Protein AF-U4UIZ6-F1 (afdb_monomer_lite)

Structure (mmCIF, N/CA/C/O backbone):
data_AF-U4UIZ6-F1
#
_entry.id   AF-U4UIZ6-F1
#
loop_
_atom_site.group_PDB
_atom_site.id
_atom_site.type_symbol
_atom_site.label_atom_id
_atom_site.label_alt_id
_atom_site.label_comp_id
_atom_site.label_asym_id
_atom_site.label_entity_id
_atom_site.label_seq_id
_atom_site.pdbx_PDB_ins_code
_atom_site.Cartn_x
_atom_site.Cartn_y
_atom_site.Cartn_z
_atom_site.occupancy
_atom_site.B_iso_or_equiv
_atom_site.auth_seq_id
_atom_site.auth_comp_id
_atom_site.auth_asym_id
_atom_site.auth_atom_id
_atom_site.pdbx_PDB_model_num
ATOM 1 N N . MET A 1 1 ? -45.908 -67.915 4.219 1.00 35.31 1 MET A N 1
ATOM 2 C CA . MET A 1 1 ? -44.769 -68.846 4.058 1.00 35.31 1 MET A CA 1
ATOM 3 C C . MET A 1 1 ? -43.646 -68.284 4.928 1.00 35.31 1 MET A C 1
ATOM 5 O O . MET A 1 1 ? -43.213 -67.184 4.627 1.00 35.31 1 MET A O 1
ATOM 9 N N . MET A 1 2 ? -43.501 -68.736 6.187 1.00 34.19 2 MET A N 1
ATOM 10 C CA . MET A 1 2 ? -42.650 -69.875 6.639 1.00 34.19 2 MET A CA 1
ATOM 11 C C . MET A 1 2 ? -41.162 -69.611 6.338 1.00 34.19 2 MET A C 1
ATOM 13 O O . MET A 1 2 ? -40.879 -69.314 5.187 1.00 34.19 2 MET A O 1
ATOM 17 N N . LEU A 1 3 ? -40.148 -69.696 7.212 1.00 30.84 3 LEU A N 1
ATOM 18 C CA . LEU A 1 3 ? -39.836 -70.179 8.586 1.00 30.84 3 LEU A CA 1
ATOM 19 C C . LEU A 1 3 ? -38.509 -69.438 8.964 1.00 30.84 3 LEU A C 1
ATOM 21 O O . LEU A 1 3 ? -37.755 -69.129 8.048 1.00 30.84 3 LEU A O 1
ATOM 25 N N . GLN A 1 4 ? -38.178 -68.922 10.158 1.00 34.03 4 GLN A N 1
ATOM 26 C CA . GLN A 1 4 ? -37.930 -69.474 11.509 1.00 34.03 4 GLN A CA 1
ATOM 27 C C . GLN A 1 4 ? -36.820 -70.548 11.632 1.00 34.03 4 GLN A C 1
ATOM 29 O O . GLN A 1 4 ? -36.750 -71.421 10.774 1.00 34.03 4 GLN A O 1
ATOM 34 N N . VAL A 1 5 ? -36.044 -70.452 12.740 1.00 34.06 5 VAL A N 1
ATOM 35 C CA . VAL A 1 5 ? -35.084 -71.380 13.430 1.00 34.06 5 VAL A CA 1
ATOM 36 C C . VAL A 1 5 ? -33.721 -70.666 13.663 1.00 34.06 5 VAL A C 1
ATOM 38 O O . VAL A 1 5 ? -33.073 -70.306 12.685 1.00 34.06 5 VAL A O 1
ATOM 41 N N . LEU A 1 6 ? -33.380 -70.152 14.870 1.00 34.66 6 LEU A N 1
ATOM 42 C CA . LEU A 1 6 ? -32.912 -70.805 16.138 1.00 34.66 6 LEU A CA 1
ATOM 43 C C . LEU A 1 6 ? -31.501 -71.431 15.971 1.00 34.66 6 LEU A C 1
ATOM 45 O O . LEU A 1 6 ? -31.236 -71.970 14.907 1.00 34.66 6 LEU A O 1
ATOM 49 N N . GLU A 1 7 ? -30.495 -71.347 16.857 1.00 34.81 7 GLU A N 1
ATOM 50 C CA . GLU A 1 7 ? -30.361 -71.434 18.336 1.00 34.81 7 GLU A CA 1
ATOM 51 C C . GLU A 1 7 ? -28.887 -71.034 18.702 1.00 34.81 7 GLU A C 1
ATOM 53 O O . GLU A 1 7 ? -28.019 -71.148 17.838 1.00 34.81 7 GLU A O 1
ATOM 58 N N . GLU A 1 8 ? -28.589 -70.315 19.805 1.00 32.56 8 GLU A N 1
ATOM 59 C CA . GLU A 1 8 ? -28.058 -70.794 21.126 1.00 32.56 8 GLU A CA 1
ATOM 60 C C . GLU A 1 8 ? -26.623 -71.408 21.082 1.00 32.56 8 GLU A C 1
ATOM 62 O O . GLU A 1 8 ? -26.252 -72.025 20.097 1.00 32.56 8 GLU A O 1
ATOM 67 N N . SER A 1 9 ? -25.681 -71.296 22.037 1.00 33.72 9 SER A N 1
ATOM 68 C CA . SER A 1 9 ? -25.648 -70.940 23.471 1.00 33.72 9 SER A CA 1
ATOM 69 C C . SER A 1 9 ? -24.190 -70.783 23.980 1.00 33.72 9 SER A C 1
ATOM 71 O O . SER A 1 9 ? -23.251 -71.323 23.394 1.00 33.72 9 SER A O 1
ATOM 73 N N . ASP A 1 10 ? -24.056 -70.102 25.125 1.00 33.72 10 ASP A N 1
ATOM 74 C CA . ASP A 1 10 ? -22.913 -69.942 26.049 1.00 33.72 10 ASP A CA 1
ATOM 75 C C . ASP A 1 10 ? -22.112 -71.205 26.439 1.00 33.72 10 ASP A C 1
ATOM 77 O O . ASP A 1 10 ? -22.679 -72.289 26.551 1.00 33.72 10 ASP A O 1
ATOM 81 N N . SER A 1 11 ? -20.841 -71.028 26.860 1.00 27.97 11 SER A N 1
ATOM 82 C CA . SER A 1 11 ? -20.284 -71.783 28.007 1.00 27.97 11 SER A CA 1
ATOM 83 C C . SER A 1 11 ? -18.990 -71.199 28.623 1.00 27.97 11 SER A C 1
ATOM 85 O O . SER A 1 11 ? -17.890 -71.349 28.105 1.00 27.97 11 SER A O 1
ATOM 87 N N . THR A 1 12 ? -19.179 -70.552 29.777 1.00 33.53 12 THR A N 1
ATOM 88 C CA . THR A 1 12 ? -18.513 -70.711 31.092 1.00 33.53 12 THR A CA 1
ATOM 89 C C . THR A 1 12 ? -16.976 -70.714 31.325 1.00 33.53 12 THR A C 1
ATOM 91 O O . THR A 1 12 ? -16.231 -71.575 30.881 1.00 33.53 12 THR A O 1
ATOM 94 N N . ARG A 1 13 ? -16.617 -69.849 32.303 1.00 30.75 13 ARG A N 1
ATOM 95 C CA . ARG A 1 13 ? -15.796 -70.062 33.531 1.00 30.75 13 ARG A CA 1
ATOM 96 C C . ARG A 1 13 ? -14.259 -70.134 33.475 1.00 30.75 13 ARG A C 1
ATOM 98 O O . ARG A 1 13 ? -13.672 -71.013 32.865 1.00 30.75 13 ARG A O 1
ATOM 105 N N . GLY A 1 14 ? -13.636 -69.334 34.358 1.00 29.00 14 GLY A N 1
ATOM 106 C CA . GLY A 1 14 ? -12.335 -69.657 34.960 1.00 29.00 14 GLY A CA 1
ATOM 107 C C . GLY A 1 14 ? -11.572 -68.477 35.572 1.00 29.00 14 GLY A C 1
ATOM 108 O O . GLY A 1 14 ? -10.579 -68.043 35.008 1.00 29.00 14 GLY A O 1
ATOM 109 N N . SER A 1 15 ? -12.018 -67.971 36.727 1.00 33.16 15 SER A N 1
ATOM 110 C CA . SER A 1 15 ? -11.250 -67.062 37.598 1.00 33.16 15 SER A CA 1
ATOM 111 C C . SER A 1 15 ? -10.405 -67.882 38.577 1.00 33.16 15 SER A C 1
ATOM 113 O O . SER A 1 15 ? -10.958 -68.775 39.217 1.00 33.16 15 SER A O 1
ATOM 115 N N . LEU A 1 16 ? -9.111 -67.569 38.736 1.00 30.59 16 LEU A N 1
ATOM 116 C CA . LEU A 1 16 ? -8.339 -67.944 39.927 1.00 30.59 16 LEU A CA 1
ATOM 117 C C . LEU A 1 16 ? -7.233 -66.910 40.218 1.00 30.59 16 LEU A C 1
ATOM 119 O O . LEU A 1 16 ? -6.307 -66.721 39.433 1.00 30.59 16 LEU A O 1
ATOM 123 N N . HIS A 1 17 ? -7.354 -66.255 41.373 1.00 32.62 17 HIS A N 1
ATOM 124 C CA . HIS A 1 17 ? -6.328 -65.454 42.045 1.00 32.62 17 HIS A CA 1
ATOM 125 C C . HIS A 1 17 ? -5.417 -66.364 42.884 1.00 32.62 17 HIS A C 1
ATOM 127 O O . HIS A 1 17 ? -5.944 -67.169 43.648 1.00 32.62 17 HIS A O 1
ATOM 133 N N . ILE A 1 18 ? -4.090 -66.168 42.836 1.00 34.75 18 ILE A N 1
ATOM 134 C CA . ILE A 1 18 ? -3.122 -66.555 43.888 1.00 34.75 18 ILE A CA 1
ATOM 135 C C . ILE A 1 18 ? -2.059 -65.437 44.021 1.00 34.75 18 ILE A C 1
ATOM 137 O O . ILE A 1 18 ? -1.859 -64.640 43.108 1.00 34.75 18 ILE A O 1
ATOM 141 N N . LEU A 1 19 ? -1.484 -65.347 45.219 1.00 30.70 19 LEU A N 1
ATOM 142 C CA . LEU A 1 19 ? -1.022 -64.189 45.985 1.00 30.70 19 LEU A CA 1
ATOM 143 C C . LEU A 1 19 ? 0.488 -63.850 45.888 1.00 30.70 19 LEU A C 1
ATOM 145 O O . LEU A 1 19 ? 1.310 -64.720 45.633 1.00 30.70 19 LEU A O 1
ATOM 149 N N . ASN A 1 20 ? 0.778 -62.602 46.294 1.00 31.78 20 ASN A N 1
ATOM 150 C CA . ASN A 1 20 ? 1.917 -62.074 47.079 1.00 31.78 20 ASN A CA 1
ATOM 151 C C . ASN A 1 20 ? 3.326 -61.828 46.481 1.00 31.78 20 ASN A C 1
ATOM 153 O O . ASN A 1 20 ? 4.077 -62.734 46.149 1.00 31.78 20 ASN A O 1
ATOM 157 N N . SER A 1 21 ? 3.648 -60.521 46.467 1.00 34.88 21 SER A N 1
ATOM 158 C CA . SER A 1 21 ? 4.846 -59.794 46.946 1.00 34.88 21 SER A CA 1
ATOM 159 C C . SER A 1 21 ? 6.085 -60.578 47.401 1.00 34.88 21 SER A C 1
ATOM 161 O O . SER A 1 21 ? 5.984 -61.342 48.348 1.00 34.88 21 SER A O 1
ATOM 163 N N . ASP A 1 22 ? 7.250 -60.217 46.839 1.00 34.44 22 ASP A N 1
ATOM 164 C CA . ASP A 1 22 ? 8.470 -59.805 47.565 1.00 34.44 22 ASP A CA 1
ATOM 165 C C . ASP A 1 22 ? 9.447 -59.077 46.612 1.00 34.44 22 ASP A C 1
ATOM 167 O O . ASP A 1 22 ? 9.439 -59.305 45.401 1.00 34.44 22 ASP A O 1
ATOM 171 N N . GLY A 1 23 ? 10.199 -58.097 47.132 1.00 31.80 23 GLY A N 1
ATOM 172 C CA . GLY A 1 23 ? 10.765 -56.990 46.348 1.00 31.80 23 GLY A CA 1
ATOM 173 C C . GLY A 1 23 ? 12.267 -56.976 46.000 1.00 31.80 23 GLY A C 1
ATOM 174 O O . GLY A 1 23 ? 13.067 -57.752 46.503 1.00 31.80 23 GLY A O 1
ATOM 175 N N . CYS A 1 24 ? 12.595 -55.932 45.215 1.00 29.84 24 CYS A N 1
ATOM 176 C CA . CYS A 1 24 ? 13.871 -55.187 45.083 1.00 29.84 24 CYS A CA 1
ATOM 177 C C . CYS A 1 24 ? 15.094 -55.849 44.361 1.00 29.84 24 CYS A C 1
ATOM 179 O O . CYS A 1 24 ? 15.099 -57.053 44.155 1.00 29.84 24 CYS A O 1
ATOM 181 N N . PRO A 1 25 ? 16.095 -55.079 43.845 1.00 42.28 25 PRO A N 1
ATOM 182 C CA . PRO A 1 25 ? 16.124 -54.658 42.430 1.00 42.28 25 PRO A CA 1
ATOM 183 C C . PRO A 1 25 ? 17.470 -54.832 41.655 1.00 42.28 25 PRO A C 1
ATOM 185 O O . PRO A 1 25 ? 18.555 -54.794 42.227 1.00 42.28 25 PRO A O 1
ATOM 188 N N . SER A 1 26 ? 17.364 -54.783 40.310 1.00 32.00 26 SER A N 1
ATOM 189 C CA . SER A 1 26 ? 18.398 -54.427 39.291 1.00 32.00 26 SER A CA 1
ATOM 190 C C . SER A 1 26 ? 19.475 -55.496 38.950 1.00 32.00 26 SER A C 1
ATOM 192 O O . SER A 1 26 ? 19.732 -56.342 39.799 1.00 32.00 26 SER A O 1
ATOM 194 N N . PRO A 1 27 ? 20.114 -55.512 37.744 1.00 37.25 27 PRO A N 1
ATOM 195 C CA . PRO A 1 27 ? 20.383 -54.390 36.836 1.00 37.25 27 PRO A CA 1
ATOM 196 C C . PRO A 1 27 ? 19.851 -54.496 35.390 1.00 37.25 27 PRO A C 1
ATOM 198 O O . PRO A 1 27 ? 19.688 -55.546 34.778 1.00 37.25 27 PRO A O 1
ATOM 201 N N . GLN A 1 28 ? 19.631 -53.295 34.869 1.00 35.06 28 GLN A N 1
ATOM 202 C CA . GLN A 1 28 ? 19.180 -52.859 33.552 1.00 35.06 28 GLN A CA 1
ATOM 203 C C . GLN A 1 28 ? 19.856 -53.554 32.350 1.00 35.06 28 GLN A C 1
ATOM 205 O O . GLN A 1 28 ? 21.059 -53.426 32.142 1.00 35.06 28 GLN A O 1
ATOM 210 N N . GLN A 1 29 ? 19.048 -54.127 31.450 1.00 34.56 29 GLN A N 1
ATOM 211 C CA . GLN A 1 29 ? 19.367 -54.179 30.019 1.00 34.56 29 GLN A CA 1
ATOM 212 C C . GLN A 1 29 ? 18.445 -53.216 29.271 1.00 34.56 29 GLN A C 1
ATOM 214 O O . GLN A 1 29 ? 17.248 -53.449 29.095 1.00 34.56 29 GLN A O 1
ATOM 219 N N . VAL A 1 30 ? 19.020 -52.094 28.841 1.00 35.88 30 VAL A N 1
ATOM 220 C CA . VAL A 1 30 ? 18.360 -51.106 27.990 1.00 35.88 30 VAL A CA 1
ATOM 221 C C . VAL A 1 30 ? 18.187 -51.717 26.599 1.00 35.88 30 VAL A C 1
ATOM 223 O O . VAL A 1 30 ? 19.098 -51.699 25.775 1.00 35.88 30 VAL A O 1
ATOM 226 N N . VAL A 1 31 ? 17.002 -52.259 26.317 1.00 41.25 31 VAL A N 1
ATOM 227 C CA . VAL A 1 31 ? 16.606 -52.600 24.947 1.00 41.25 31 VAL A CA 1
ATOM 228 C C . VAL A 1 31 ? 16.348 -51.291 24.203 1.00 41.25 31 VAL A C 1
ATOM 230 O O . VAL A 1 31 ? 15.294 -50.666 24.340 1.00 41.25 31 VAL A O 1
ATOM 233 N N . ILE A 1 32 ? 17.330 -50.859 23.410 1.00 44.38 32 ILE A N 1
ATOM 234 C CA . ILE A 1 32 ? 17.189 -49.730 22.489 1.00 44.38 32 ILE A CA 1
ATOM 235 C C . ILE A 1 32 ? 16.151 -50.119 21.430 1.00 44.38 32 ILE A C 1
ATOM 237 O O . ILE A 1 32 ? 16.446 -50.806 20.450 1.00 44.38 32 ILE A O 1
ATOM 241 N N . LYS A 1 33 ? 14.908 -49.665 21.615 1.00 38.81 33 LYS A N 1
ATOM 242 C CA . LYS A 1 33 ? 13.880 -49.714 20.573 1.00 38.81 33 LYS A CA 1
ATOM 243 C C . LYS A 1 33 ? 14.341 -48.828 19.416 1.00 38.81 33 LYS A C 1
ATOM 245 O O . LYS A 1 33 ? 14.411 -47.606 19.551 1.00 38.81 33 LYS A O 1
ATOM 250 N N . LYS A 1 34 ? 14.647 -49.437 18.266 1.00 40.69 34 LYS A N 1
ATOM 251 C CA . LYS A 1 34 ? 14.856 -48.713 17.006 1.00 40.69 34 LYS A CA 1
ATOM 252 C C . LYS A 1 34 ? 13.598 -47.885 16.729 1.00 40.69 34 LYS A C 1
ATOM 254 O O . LYS A 1 34 ? 12.532 -48.445 16.481 1.00 40.69 34 LYS A O 1
ATOM 259 N N . LYS A 1 35 ? 13.713 -46.555 16.807 1.00 39.00 35 LYS A N 1
ATOM 260 C CA . LYS A 1 35 ? 12.649 -45.628 16.404 1.00 39.00 35 LYS A CA 1
ATOM 261 C C . LYS A 1 35 ? 12.305 -45.924 14.943 1.00 39.00 35 LYS A C 1
ATOM 263 O O . LYS A 1 35 ? 13.171 -45.830 14.074 1.00 39.00 35 LYS A O 1
ATOM 268 N N . GLY A 1 36 ? 11.062 -46.332 14.691 1.00 42.16 36 GLY A N 1
ATOM 269 C CA . GLY A 1 36 ? 10.546 -46.515 13.339 1.00 42.16 36 GLY A CA 1
ATOM 270 C C . GLY A 1 36 ? 10.748 -45.235 12.532 1.00 42.16 36 GLY A C 1
ATOM 271 O O . GLY A 1 36 ? 10.576 -44.134 13.058 1.00 42.16 36 GLY A O 1
ATOM 272 N N . ARG A 1 37 ? 11.152 -45.382 11.266 1.00 45.62 37 ARG A N 1
ATOM 273 C CA . ARG A 1 37 ? 11.246 -44.260 10.327 1.00 45.62 37 ARG A CA 1
ATOM 274 C C . ARG A 1 37 ? 9.887 -43.561 10.318 1.00 45.62 37 ARG A C 1
ATOM 276 O O . ARG A 1 37 ? 8.876 -44.207 10.052 1.00 45.62 37 ARG A O 1
ATOM 283 N N . GLY A 1 38 ? 9.874 -42.280 10.686 1.00 43.56 38 GLY A N 1
ATOM 284 C CA . GLY A 1 38 ? 8.660 -41.482 10.786 1.00 43.56 38 GLY A CA 1
ATOM 285 C C . GLY A 1 38 ? 7.852 -41.586 9.499 1.00 43.56 38 GLY A C 1
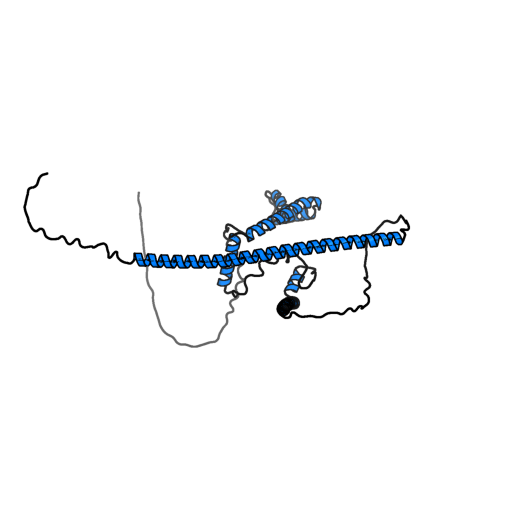ATOM 286 O O . GLY A 1 38 ? 8.328 -41.209 8.430 1.00 43.56 38 GLY A O 1
ATOM 287 N N . GLY A 1 39 ? 6.645 -42.139 9.606 1.00 45.25 39 GLY A N 1
ATOM 288 C CA . GLY A 1 39 ? 5.685 -42.117 8.518 1.00 45.25 39 GLY A CA 1
ATOM 289 C C . GLY A 1 39 ? 5.383 -40.669 8.151 1.00 45.25 39 GLY A C 1
ATOM 290 O O . GLY A 1 39 ? 5.123 -39.842 9.025 1.00 45.25 39 GLY A O 1
ATOM 291 N N . TRP A 1 40 ? 5.430 -40.366 6.856 1.00 47.59 40 TRP A N 1
ATOM 292 C CA . TRP A 1 40 ? 4.953 -39.100 6.312 1.00 47.59 40 TRP A CA 1
ATOM 293 C C . TRP A 1 40 ? 3.546 -38.813 6.865 1.00 47.59 40 TRP A C 1
ATOM 295 O O . TRP A 1 40 ? 2.685 -39.698 6.780 1.00 47.59 40 TRP A O 1
ATOM 305 N N . PRO A 1 41 ? 3.281 -37.634 7.457 1.00 54.59 41 PRO A N 1
ATOM 306 C CA . PRO A 1 41 ? 1.989 -37.353 8.060 1.00 54.59 41 PRO A CA 1
ATOM 307 C C . PRO A 1 41 ? 0.912 -37.436 6.977 1.00 54.59 41 PRO A C 1
ATOM 309 O O . PRO A 1 41 ? 0.884 -36.650 6.027 1.00 54.59 41 PRO A O 1
ATOM 312 N N . LYS A 1 42 ? 0.044 -38.445 7.105 1.00 52.12 42 LYS A N 1
ATOM 313 C CA . LYS A 1 42 ? -1.115 -38.668 6.240 1.00 52.12 42 LYS A CA 1
ATOM 314 C C . LYS A 1 42 ? -1.923 -37.377 6.154 1.00 52.12 42 LYS A C 1
ATOM 316 O O . LYS A 1 42 ? -2.458 -36.925 7.158 1.00 52.12 42 LYS A O 1
ATOM 321 N N . GLY A 1 43 ? -1.972 -36.827 4.941 1.00 52.31 43 GLY A N 1
ATOM 322 C CA . GLY A 1 43 ? -2.940 -35.850 4.449 1.00 52.31 43 GLY A CA 1
ATOM 323 C C . GLY A 1 43 ? -3.232 -34.681 5.382 1.00 52.31 43 GLY A C 1
ATOM 324 O O . GLY A 1 43 ? -4.061 -34.787 6.284 1.00 52.31 43 GLY A O 1
ATOM 325 N N . ARG A 1 44 ? -2.670 -33.502 5.082 1.00 60.28 44 ARG A N 1
ATOM 326 C CA . ARG A 1 44 ? -3.286 -32.248 5.538 1.00 60.28 44 ARG A CA 1
ATOM 327 C C . ARG A 1 44 ? -4.767 -32.301 5.152 1.00 60.28 44 ARG A C 1
ATOM 329 O O . ARG A 1 44 ? -5.082 -32.313 3.963 1.00 60.28 44 ARG A O 1
ATOM 336 N N . LYS A 1 45 ? -5.661 -32.371 6.146 1.00 59.28 45 LYS A N 1
ATOM 337 C CA . LYS A 1 45 ? -7.108 -32.249 5.930 1.00 59.28 45 LYS A CA 1
ATOM 338 C C . LYS A 1 45 ? -7.331 -31.006 5.068 1.00 59.28 45 LYS A C 1
ATOM 340 O O . LYS A 1 45 ? -6.768 -29.951 5.380 1.00 59.28 45 LYS A O 1
ATOM 345 N N . ARG A 1 46 ? -8.082 -31.146 3.967 1.00 57.88 46 ARG A N 1
ATOM 346 C CA . ARG A 1 46 ? -8.422 -30.015 3.095 1.00 57.88 46 ARG A CA 1
ATOM 347 C C . ARG A 1 46 ? -8.987 -28.917 3.985 1.00 57.88 46 ARG A C 1
ATOM 349 O O . ARG A 1 46 ? -9.896 -29.166 4.776 1.00 57.88 46 ARG A O 1
ATOM 356 N N . LYS A 1 47 ? -8.364 -27.740 3.931 1.00 56.59 47 LYS A N 1
ATOM 357 C CA . LYS A 1 47 ? -8.839 -26.579 4.679 1.00 56.59 47 LYS A CA 1
ATOM 358 C C . LYS A 1 47 ? -10.278 -26.346 4.199 1.00 56.59 47 LYS A C 1
ATOM 360 O O . LYS A 1 47 ? -10.454 -26.314 2.981 1.00 56.59 47 LYS A O 1
ATOM 365 N N . PRO A 1 48 ? -11.278 -26.269 5.098 1.00 51.31 48 PRO A N 1
ATOM 366 C CA . PRO A 1 48 ? -12.641 -25.948 4.700 1.00 51.31 48 PRO A CA 1
ATOM 367 C C . PRO A 1 48 ? -12.601 -24.710 3.814 1.00 51.31 48 PRO A C 1
ATOM 369 O O . PRO A 1 48 ? -11.823 -23.793 4.104 1.00 51.31 48 PRO A O 1
ATOM 372 N N . GLU A 1 49 ? -13.370 -24.723 2.733 1.00 52.84 49 GLU A N 1
ATOM 373 C CA . GLU A 1 49 ? -13.501 -23.589 1.827 1.00 52.84 49 GLU A CA 1
ATOM 374 C C . GLU A 1 49 ? -14.213 -22.485 2.608 1.00 52.84 49 GLU A C 1
ATOM 376 O O . GLU A 1 49 ? -15.434 -22.425 2.706 1.00 52.84 49 GLU A O 1
ATOM 381 N N . LEU A 1 50 ? -13.418 -21.703 3.336 1.00 54.12 50 LEU A N 1
ATOM 382 C CA . LEU A 1 50 ? -13.907 -20.543 4.048 1.00 54.12 50 LEU A CA 1
ATOM 383 C C . LEU A 1 50 ? -14.348 -19.565 2.967 1.00 54.12 50 LEU A C 1
ATOM 385 O O . LEU A 1 50 ? -13.520 -19.103 2.183 1.00 54.12 50 LEU A O 1
ATOM 389 N N . LEU A 1 51 ? -15.644 -19.261 2.933 1.00 52.41 51 LEU A N 1
ATOM 390 C CA . LEU A 1 51 ? -16.139 -18.049 2.294 1.00 52.41 51 LEU A CA 1
ATOM 391 C C . LEU A 1 51 ? -15.257 -16.899 2.808 1.00 52.41 51 LEU A C 1
ATOM 393 O O . LEU A 1 51 ? -15.093 -16.754 4.023 1.00 52.41 51 LEU A O 1
ATOM 397 N N . ASN A 1 52 ? -14.644 -16.155 1.883 1.00 62.97 52 ASN A N 1
ATOM 398 C CA . ASN A 1 52 ? -13.618 -15.126 2.113 1.00 62.97 52 ASN A CA 1
ATOM 399 C C . ASN A 1 52 ? -12.174 -15.635 2.316 1.00 62.97 52 ASN A C 1
ATOM 401 O O . ASN A 1 52 ? -11.480 -15.244 3.257 1.00 62.97 52 ASN A O 1
ATOM 405 N N . LEU A 1 53 ? -11.694 -16.508 1.426 1.00 69.81 53 LEU A N 1
ATOM 406 C CA . LEU A 1 53 ? -10.255 -16.751 1.298 1.00 69.81 53 LEU A CA 1
ATOM 407 C C . LEU A 1 53 ? -9.537 -15.486 0.795 1.00 69.81 53 LEU A C 1
ATOM 409 O O . LEU A 1 53 ? -10.116 -14.738 0.006 1.00 69.81 53 LEU A O 1
ATOM 413 N N . PRO A 1 54 ? -8.270 -15.274 1.197 1.00 77.56 54 PRO A N 1
ATOM 414 C CA . PRO A 1 54 ? -7.448 -14.244 0.582 1.00 77.56 54 PRO A CA 1
ATOM 415 C C . PRO A 1 54 ? -7.382 -14.469 -0.937 1.00 77.56 54 PRO A C 1
ATOM 417 O O . PRO A 1 54 ? -7.383 -15.633 -1.372 1.00 77.56 54 PRO A O 1
ATOM 420 N N . PRO A 1 55 ? -7.300 -13.389 -1.739 1.00 83.00 55 PRO A N 1
ATOM 421 C CA . PRO A 1 55 ? -7.072 -13.495 -3.173 1.00 83.00 55 PRO A CA 1
ATOM 422 C C . PRO A 1 55 ? -5.893 -14.434 -3.454 1.00 83.00 55 PRO A C 1
ATOM 424 O O . PRO A 1 55 ? -4.910 -14.463 -2.710 1.00 83.00 55 PRO A O 1
ATOM 427 N N . LYS A 1 56 ? -5.996 -15.252 -4.504 1.00 85.50 56 LYS A N 1
ATOM 428 C CA . LYS A 1 56 ? -4.905 -16.151 -4.906 1.00 85.50 56 LYS A CA 1
ATOM 429 C C . LYS A 1 56 ? -3.889 -15.376 -5.731 1.00 85.50 56 LYS A C 1
ATOM 431 O O . LYS A 1 56 ? -4.289 -14.573 -6.566 1.00 85.50 56 LYS A O 1
ATOM 436 N N . ALA A 1 57 ? -2.606 -15.661 -5.516 1.00 86.06 57 ALA A N 1
ATOM 437 C CA . ALA A 1 57 ? -1.534 -15.050 -6.291 1.00 86.06 57 ALA A CA 1
ATOM 438 C C . ALA A 1 57 ? -1.746 -15.270 -7.806 1.00 86.06 57 ALA A C 1
ATOM 440 O O . ALA A 1 57 ? -2.149 -16.374 -8.200 1.00 86.06 57 ALA A O 1
ATOM 441 N N . PRO A 1 58 ? -1.474 -14.245 -8.633 1.00 90.88 58 PRO A N 1
ATOM 442 C CA . PRO A 1 58 ? -1.645 -14.294 -10.079 1.00 90.88 58 PRO A CA 1
ATOM 443 C C . PRO A 1 58 ? -0.627 -15.254 -10.696 1.00 90.88 58 PRO A C 1
ATOM 445 O O . PRO A 1 58 ? 0.405 -15.582 -10.094 1.00 90.88 58 PRO A O 1
ATOM 448 N N . LEU A 1 59 ? -0.902 -15.715 -11.912 1.00 91.75 59 LEU A N 1
ATOM 449 C CA . LEU A 1 59 ? 0.022 -16.590 -12.617 1.00 91.75 59 LEU A CA 1
ATOM 450 C C . LEU A 1 59 ? 1.104 -15.759 -13.311 1.00 91.75 59 LEU A C 1
ATOM 452 O O . LEU A 1 59 ? 0.866 -14.667 -13.812 1.00 91.75 59 LEU A O 1
ATOM 456 N N . THR A 1 60 ? 2.321 -16.298 -13.369 1.00 94.00 60 THR A N 1
ATOM 457 C CA . THR A 1 60 ? 3.387 -15.712 -14.188 1.00 94.00 60 THR A CA 1
ATOM 458 C C . THR A 1 60 ? 3.113 -15.960 -15.673 1.00 94.00 60 THR A C 1
ATOM 460 O O . THR A 1 60 ? 2.432 -16.926 -16.023 1.00 94.00 60 THR A O 1
ATOM 463 N N . GLY A 1 61 ? 3.708 -15.159 -16.564 1.00 93.31 61 GLY A N 1
ATOM 464 C CA . GLY A 1 61 ? 3.520 -15.325 -18.013 1.00 93.31 61 GLY A CA 1
ATOM 465 C C . GLY A 1 61 ? 3.891 -16.726 -18.517 1.00 93.31 61 GLY A C 1
ATOM 466 O O . GLY A 1 61 ? 3.161 -17.318 -19.308 1.00 93.31 61 GLY A O 1
ATOM 467 N N . TYR A 1 62 ? 4.955 -17.323 -17.968 1.00 94.00 62 TYR A N 1
ATOM 468 C CA . TYR A 1 62 ? 5.298 -18.721 -18.245 1.00 94.00 62 TYR A CA 1
ATOM 469 C C . TYR A 1 62 ? 4.193 -19.692 -17.807 1.00 94.00 62 TYR A C 1
ATOM 471 O O . TYR A 1 62 ? 3.841 -20.604 -18.550 1.00 94.00 62 TYR A O 1
ATOM 479 N N . ASN A 1 63 ? 3.611 -19.501 -16.620 1.00 94.56 63 ASN A N 1
ATOM 480 C CA . ASN A 1 63 ? 2.544 -20.371 -16.130 1.00 94.56 63 ASN A CA 1
ATOM 481 C C . ASN A 1 63 ? 1.269 -20.232 -16.973 1.00 94.56 63 ASN A C 1
ATOM 483 O O . ASN A 1 63 ? 0.659 -21.252 -17.292 1.00 94.56 63 ASN A O 1
ATOM 487 N N . LEU A 1 64 ? 0.911 -19.012 -17.391 1.00 94.50 64 LEU A N 1
ATOM 488 C CA . LEU A 1 64 ? -0.187 -18.769 -18.333 1.00 94.50 64 LEU A CA 1
ATOM 489 C C . LEU A 1 64 ? 0.039 -19.533 -19.642 1.00 94.50 64 LEU A C 1
ATOM 491 O O . LEU A 1 64 ? -0.820 -20.312 -20.057 1.00 94.50 64 LEU A O 1
ATOM 495 N N . TYR A 1 65 ? 1.234 -19.400 -20.223 1.00 95.19 65 TYR A N 1
ATOM 496 C CA . TYR A 1 65 ? 1.627 -20.142 -21.416 1.00 95.19 65 TYR A CA 1
ATOM 497 C C . TYR A 1 65 ? 1.549 -21.654 -21.203 1.00 95.19 65 TYR A C 1
ATOM 499 O O . TYR A 1 65 ? 0.941 -22.366 -21.998 1.00 95.19 65 TYR A O 1
ATOM 507 N N . THR A 1 66 ? 2.122 -22.175 -20.117 1.00 93.88 66 THR A N 1
ATOM 508 C CA . THR A 1 66 ? 2.133 -23.623 -19.886 1.00 93.88 66 THR A CA 1
ATOM 509 C C . THR A 1 66 ? 0.743 -24.199 -19.663 1.00 93.88 66 THR A C 1
ATOM 511 O O . THR A 1 66 ? 0.492 -25.324 -20.086 1.00 93.88 66 THR A O 1
ATOM 514 N N . ASN A 1 67 ? -0.168 -23.448 -19.042 1.00 92.88 67 ASN A N 1
ATOM 515 C CA . ASN A 1 67 ? -1.556 -23.859 -18.863 1.00 92.88 67 ASN A CA 1
ATOM 516 C C . ASN A 1 67 ? -2.295 -23.919 -20.198 1.00 92.88 67 ASN A C 1
ATOM 518 O O . ASN A 1 67 ? -2.993 -24.900 -20.465 1.00 92.88 67 ASN A O 1
ATOM 522 N N . GLU A 1 68 ? -2.095 -22.910 -21.046 1.00 93.62 68 GLU A N 1
ATOM 523 C CA . GLU A 1 68 ? -2.641 -22.878 -22.399 1.00 93.62 68 GLU A CA 1
ATOM 524 C C . GLU A 1 68 ? -2.093 -24.048 -23.224 1.00 93.62 68 GLU A C 1
ATOM 526 O O . GLU A 1 68 ? -2.859 -24.847 -23.757 1.00 93.62 68 GLU A O 1
ATOM 531 N N . GLN A 1 69 ? -0.775 -24.255 -23.224 1.00 93.06 69 GLN A N 1
ATOM 532 C CA . GLN A 1 69 ? -0.147 -25.347 -23.964 1.00 93.06 69 GLN A CA 1
ATOM 533 C C . GLN A 1 69 ? -0.560 -26.731 -23.454 1.00 93.06 69 GLN A C 1
ATOM 535 O O . GLN A 1 69 ? -0.843 -27.620 -24.250 1.00 93.06 69 GLN A O 1
ATOM 540 N N . ARG A 1 70 ? -0.654 -26.928 -22.133 1.00 88.31 70 ARG A N 1
ATOM 541 C CA . ARG A 1 70 ? -1.113 -28.198 -21.546 1.00 88.31 70 ARG A CA 1
ATOM 542 C C . ARG A 1 70 ? -2.534 -28.554 -21.960 1.00 88.31 70 ARG A C 1
ATOM 544 O O . ARG A 1 70 ? -2.849 -29.739 -21.996 1.00 88.31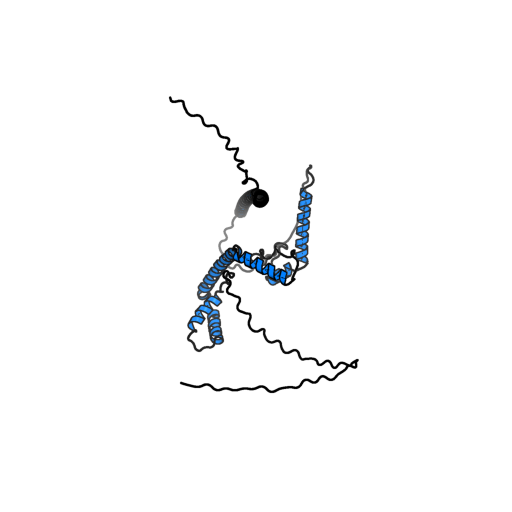 70 ARG A O 1
ATOM 551 N N . SER A 1 71 ? -3.375 -27.568 -22.278 1.00 89.56 71 SER A N 1
ATOM 552 C CA . SER A 1 71 ? -4.737 -27.829 -22.743 1.00 89.56 71 SER A CA 1
ATOM 553 C C . SER A 1 71 ? -4.768 -28.596 -24.070 1.00 89.56 71 SER A C 1
ATOM 555 O O . SER A 1 71 ? -5.599 -29.488 -24.213 1.00 89.56 71 SER A O 1
ATOM 557 N N . PHE A 1 72 ? -3.798 -28.363 -24.962 1.00 88.44 72 PHE A N 1
ATOM 558 C CA . PHE A 1 72 ? -3.666 -29.077 -26.239 1.00 88.44 72 PHE A CA 1
ATOM 559 C C . PHE A 1 72 ? -3.195 -30.530 -26.089 1.00 88.44 72 PHE A C 1
ATOM 561 O O . PHE A 1 72 ? -3.385 -31.333 -26.995 1.00 88.44 72 PHE A O 1
ATOM 568 N N . PHE A 1 73 ? -2.597 -30.888 -24.949 1.00 87.31 73 PHE A N 1
ATOM 569 C CA . PHE A 1 73 ? -2.133 -32.250 -24.669 1.00 87.31 73 PHE A CA 1
ATOM 570 C C . PHE A 1 73 ? -3.090 -33.038 -23.767 1.00 87.31 73 PHE A C 1
ATOM 572 O O . PHE A 1 73 ? -2.737 -34.134 -23.337 1.00 87.31 73 PHE A O 1
ATOM 579 N N . LYS A 1 74 ? -4.288 -32.509 -23.468 1.00 82.94 74 LYS A N 1
ATOM 580 C CA . LYS A 1 74 ? -5.264 -33.179 -22.589 1.00 82.94 74 LYS A CA 1
ATOM 581 C C . LYS A 1 74 ? -5.698 -34.551 -23.108 1.00 82.94 74 LYS A C 1
ATOM 583 O O . LYS A 1 74 ? -5.853 -35.458 -22.299 1.00 82.94 74 LYS A O 1
ATOM 588 N N . ASP A 1 75 ? -5.812 -34.700 -24.426 1.00 83.56 75 ASP A N 1
ATOM 589 C CA . ASP A 1 75 ? -6.251 -35.944 -25.076 1.00 83.56 75 ASP A CA 1
ATOM 590 C C . ASP A 1 75 ? -5.075 -36.829 -25.526 1.00 83.56 75 ASP A C 1
ATOM 592 O O . ASP A 1 75 ? -5.251 -37.860 -26.173 1.00 83.56 75 ASP A O 1
ATOM 596 N N . SER A 1 76 ? -3.845 -36.431 -25.193 1.00 85.69 76 SER A N 1
ATOM 597 C CA . SER A 1 76 ? -2.644 -37.189 -25.522 1.00 85.69 76 SER A CA 1
ATOM 598 C C . SER A 1 76 ? -2.393 -38.293 -24.492 1.00 85.69 76 SER A C 1
ATOM 600 O O . SER A 1 76 ? -2.562 -38.092 -23.293 1.00 85.69 76 SER A O 1
ATOM 602 N N . SER A 1 77 ? -1.895 -39.449 -24.934 1.00 89.00 77 SER A N 1
ATOM 603 C CA . SER A 1 77 ? -1.469 -40.545 -24.048 1.00 89.00 77 SER A CA 1
ATOM 604 C C . SER A 1 77 ? -0.115 -40.296 -23.361 1.00 89.00 77 SER A C 1
ATOM 606 O O . SER A 1 77 ? 0.407 -41.182 -22.680 1.00 89.00 77 SER A O 1
ATOM 608 N N . LEU A 1 78 ? 0.494 -39.127 -23.584 1.00 88.25 78 LEU A N 1
ATOM 609 C CA . LEU A 1 78 ? 1.795 -38.757 -23.032 1.00 88.25 78 LEU A CA 1
ATOM 610 C C . LEU A 1 78 ? 1.724 -38.529 -21.522 1.00 88.25 78 LEU A C 1
ATOM 612 O O . LEU A 1 78 ? 0.743 -38.018 -20.976 1.00 88.25 78 LEU A O 1
ATOM 616 N N . LYS A 1 79 ? 2.808 -38.867 -20.820 1.00 91.06 79 LYS A N 1
ATOM 617 C CA . LYS A 1 79 ? 2.872 -38.672 -19.368 1.00 91.06 79 LYS A CA 1
ATOM 618 C C . LYS A 1 79 ? 3.089 -37.193 -19.045 1.00 91.06 79 LYS A C 1
ATOM 620 O O . LYS A 1 79 ? 3.789 -36.471 -19.749 1.00 91.06 79 LYS A O 1
ATOM 625 N N . PHE A 1 80 ? 2.561 -36.744 -17.906 1.00 86.94 80 PHE A N 1
ATOM 626 C CA . PHE A 1 80 ? 2.630 -35.342 -17.465 1.00 86.94 80 PHE A CA 1
ATOM 627 C C . PHE A 1 80 ? 4.044 -34.724 -17.496 1.00 86.94 80 PHE A C 1
ATOM 629 O O . PHE A 1 80 ? 4.209 -33.555 -17.861 1.00 86.94 80 PHE A O 1
ATOM 636 N N . TYR A 1 81 ? 5.073 -35.492 -17.116 1.00 91.06 81 TYR A N 1
ATOM 637 C CA . TYR A 1 81 ? 6.455 -35.000 -17.128 1.00 91.06 81 TYR A CA 1
ATOM 638 C C . TYR A 1 81 ? 6.975 -34.762 -18.555 1.00 91.06 81 TYR A C 1
ATOM 640 O O . TYR A 1 81 ? 7.735 -33.822 -18.772 1.00 91.06 81 TYR A O 1
ATOM 648 N N . GLU A 1 82 ? 6.535 -35.563 -19.529 1.00 92.94 82 GLU A N 1
ATOM 649 C CA . GLU A 1 82 ? 6.915 -35.442 -20.942 1.00 92.94 82 GLU A CA 1
ATOM 650 C C . GLU A 1 82 ? 6.291 -34.185 -21.537 1.00 92.94 82 GLU A C 1
ATOM 652 O O . GLU A 1 82 ? 6.997 -33.362 -22.117 1.00 92.94 82 GLU A O 1
ATOM 657 N N . ILE A 1 83 ? 4.998 -33.972 -21.275 1.00 91.00 83 ILE A N 1
ATOM 658 C CA . ILE A 1 83 ? 4.269 -32.762 -21.679 1.00 91.00 83 ILE A CA 1
ATOM 659 C C . ILE A 1 83 ? 4.944 -31.517 -21.093 1.00 91.00 83 ILE A C 1
ATOM 661 O O . ILE A 1 83 ? 5.204 -30.549 -21.802 1.00 91.00 83 ILE A O 1
ATOM 665 N N . THR A 1 84 ? 5.291 -31.540 -19.804 1.00 92.56 84 THR A N 1
ATOM 666 C CA . THR A 1 84 ? 5.954 -30.400 -19.149 1.00 92.56 84 THR A CA 1
ATOM 667 C C . THR A 1 84 ? 7.320 -30.099 -19.764 1.00 92.56 84 THR A C 1
ATOM 669 O O . THR A 1 84 ? 7.652 -28.930 -19.950 1.00 92.56 84 THR A O 1
ATOM 672 N N . LYS A 1 85 ? 8.091 -31.131 -20.130 1.00 94.00 85 LYS A N 1
ATOM 673 C CA . LYS A 1 85 ? 9.391 -30.970 -20.794 1.00 94.00 85 LYS A CA 1
ATOM 674 C C . LYS A 1 85 ? 9.243 -30.355 -22.188 1.00 94.00 85 LYS A C 1
ATOM 676 O O . LYS A 1 85 ? 9.975 -29.427 -22.518 1.00 94.00 85 LYS A O 1
ATOM 681 N N . ILE A 1 86 ? 8.279 -30.827 -22.980 1.00 93.62 86 ILE A N 1
ATOM 682 C CA . ILE A 1 86 ? 7.994 -30.295 -24.323 1.00 93.62 86 ILE A CA 1
ATOM 683 C C . ILE A 1 86 ? 7.593 -28.817 -24.242 1.00 93.62 86 ILE A C 1
ATOM 685 O O . ILE A 1 86 ? 8.158 -27.983 -24.946 1.00 93.62 86 ILE A O 1
ATOM 689 N N . VAL A 1 87 ? 6.659 -28.480 -23.351 1.00 94.81 87 VAL A N 1
ATOM 690 C CA . VAL A 1 87 ? 6.157 -27.108 -23.181 1.00 94.81 87 VAL A CA 1
ATOM 691 C C . VAL A 1 87 ? 7.243 -26.163 -22.663 1.00 94.81 87 VAL A C 1
ATOM 693 O O . VAL A 1 87 ? 7.369 -25.049 -23.168 1.00 94.81 87 VAL A O 1
ATOM 696 N N . GLY A 1 88 ? 8.056 -26.605 -21.699 1.00 94.38 88 GLY A N 1
ATOM 697 C CA . GLY A 1 88 ? 9.180 -25.821 -21.185 1.00 94.38 88 GLY A CA 1
ATOM 698 C C . GLY A 1 88 ? 10.224 -25.524 -22.262 1.00 94.38 88 GLY A C 1
ATOM 699 O O . GLY A 1 88 ? 10.650 -24.380 -22.405 1.00 94.38 88 GLY A O 1
ATOM 700 N N . ASN A 1 89 ? 10.572 -26.522 -23.080 1.00 94.81 89 ASN A N 1
ATOM 701 C CA . ASN A 1 89 ? 11.471 -26.327 -24.219 1.00 94.81 89 ASN A CA 1
ATOM 702 C C . ASN A 1 89 ? 10.888 -25.331 -25.226 1.00 94.81 89 ASN A C 1
ATOM 704 O O . ASN A 1 89 ? 11.591 -24.423 -25.661 1.00 94.81 89 ASN A O 1
ATOM 708 N N . ARG A 1 90 ? 9.594 -25.459 -25.548 1.00 94.00 90 ARG A N 1
ATOM 709 C CA . ARG A 1 90 ? 8.913 -24.552 -26.476 1.00 94.00 90 ARG A CA 1
ATOM 710 C C . ARG A 1 90 ? 8.951 -23.110 -25.974 1.00 94.00 90 ARG A C 1
ATOM 712 O O . ARG A 1 90 ? 9.317 -22.234 -26.742 1.00 94.00 90 ARG A O 1
ATOM 719 N N . TRP A 1 91 ? 8.674 -22.873 -24.689 1.00 95.00 91 TRP A N 1
ATOM 720 C CA . TRP A 1 91 ? 8.783 -21.540 -24.086 1.00 95.00 91 TRP A CA 1
ATOM 721 C C . TRP A 1 91 ? 10.189 -20.947 -24.209 1.00 95.00 91 TRP A C 1
ATOM 723 O O . TRP A 1 91 ? 10.337 -19.777 -24.557 1.00 95.00 91 TRP A O 1
ATOM 733 N N . SER A 1 92 ? 11.231 -21.735 -23.941 1.00 94.38 92 SER A N 1
ATOM 734 C CA . SER A 1 92 ? 12.615 -21.267 -24.070 1.00 94.38 92 SER A CA 1
ATOM 735 C C . SER A 1 92 ? 12.955 -20.864 -25.506 1.00 94.38 92 SER A C 1
ATOM 737 O O . SER A 1 92 ? 13.670 -19.885 -25.693 1.00 94.38 92 SER A O 1
ATOM 739 N N . SER A 1 93 ? 12.392 -21.556 -26.500 1.00 94.75 93 SER A N 1
ATOM 740 C CA . SER A 1 93 ? 12.575 -21.254 -27.924 1.00 94.75 93 SER A CA 1
ATOM 741 C C . SER A 1 93 ? 11.725 -20.091 -28.456 1.00 94.75 93 SER A C 1
ATOM 743 O O . SER A 1 93 ? 12.037 -19.598 -29.535 1.00 94.75 93 SER A O 1
ATOM 745 N N . LEU A 1 94 ? 10.680 -19.647 -27.743 1.00 93.88 94 LEU A N 1
ATOM 746 C CA . LEU A 1 94 ? 9.856 -18.508 -28.176 1.00 93.88 94 LEU A CA 1
ATOM 747 C C . LEU A 1 94 ? 10.634 -17.189 -28.127 1.00 93.88 94 LEU A C 1
ATOM 749 O O . LEU A 1 94 ? 11.406 -16.934 -27.189 1.00 93.88 94 LEU A O 1
ATOM 753 N N . THR A 1 95 ? 10.353 -16.317 -29.092 1.00 95.88 95 THR A N 1
ATOM 754 C CA . THR A 1 95 ? 10.904 -14.959 -29.146 1.00 95.88 95 THR A CA 1
ATOM 755 C C . THR A 1 95 ? 10.262 -14.046 -28.095 1.00 95.88 95 THR A C 1
ATOM 757 O O . THR A 1 95 ? 9.244 -14.372 -27.481 1.00 95.88 95 THR A O 1
ATOM 760 N N . LEU A 1 96 ? 10.871 -12.880 -27.855 1.00 92.75 96 LEU A N 1
ATOM 761 C CA . LEU A 1 96 ? 10.322 -11.875 -26.937 1.00 92.75 96 LEU A CA 1
ATOM 762 C C . LEU A 1 96 ? 8.935 -11.390 -27.380 1.00 92.75 96 LEU A C 1
ATOM 764 O O . LEU A 1 96 ? 8.070 -11.203 -26.531 1.00 92.75 96 LEU A O 1
ATOM 768 N N . GLU A 1 97 ? 8.703 -11.255 -28.686 1.00 94.94 97 GLU A N 1
ATOM 769 C CA . GLU A 1 97 ? 7.417 -10.825 -29.247 1.00 94.94 97 GLU A CA 1
ATOM 770 C C . GLU A 1 97 ? 6.303 -11.839 -28.971 1.00 94.94 97 GLU A C 1
ATOM 772 O O . GLU A 1 97 ? 5.202 -11.464 -28.577 1.00 94.94 97 GLU A O 1
ATOM 777 N N . GLU A 1 98 ? 6.606 -13.133 -29.081 1.00 93.19 98 GLU A N 1
ATOM 778 C CA . GLU A 1 98 ? 5.656 -14.212 -28.787 1.00 93.19 98 GLU A CA 1
ATOM 779 C C . GLU A 1 98 ? 5.394 -14.367 -27.283 1.00 93.19 98 GLU A C 1
ATOM 781 O O . GLU A 1 98 ? 4.307 -14.774 -26.869 1.00 93.19 98 GLU A O 1
ATOM 786 N N . LYS A 1 99 ? 6.385 -14.036 -26.444 1.00 95.00 99 LYS A N 1
ATOM 787 C CA . LYS A 1 99 ? 6.256 -14.037 -24.978 1.00 95.00 99 LYS A CA 1
ATOM 788 C C . LYS A 1 99 ? 5.480 -12.829 -24.465 1.00 95.00 99 LYS A C 1
ATOM 790 O O . LYS A 1 99 ? 4.753 -12.965 -23.481 1.00 95.00 99 LYS A O 1
ATOM 795 N N . LYS A 1 100 ? 5.607 -11.679 -25.130 1.00 95.56 100 LYS A N 1
ATOM 796 C CA . LYS A 1 100 ? 4.995 -10.399 -24.755 1.00 95.56 100 LYS A CA 1
ATOM 797 C C . LYS A 1 100 ? 3.513 -10.500 -24.359 1.00 95.56 100 LYS A C 1
ATOM 799 O O . LYS A 1 100 ? 3.211 -10.131 -23.230 1.00 95.56 100 LYS A O 1
ATOM 804 N N . PRO A 1 101 ? 2.597 -11.106 -25.143 1.00 96.19 101 PRO A N 1
ATOM 805 C CA . PRO A 1 101 ? 1.185 -11.196 -24.750 1.00 96.19 101 PRO A CA 1
ATOM 806 C C . PRO A 1 101 ? 0.935 -12.016 -23.472 1.00 96.19 101 PRO A C 1
ATOM 808 O O . PRO A 1 101 ? -0.093 -11.850 -22.818 1.00 96.19 101 PRO A O 1
ATOM 811 N N . TYR A 1 102 ? 1.836 -12.930 -23.101 1.00 96.00 102 TYR A N 1
ATOM 812 C CA . TYR A 1 102 ? 1.739 -13.665 -21.837 1.00 96.00 102 TYR A CA 1
ATOM 813 C C . TYR A 1 102 ? 2.304 -12.864 -20.666 1.00 96.00 102 TYR A C 1
ATOM 815 O O . TYR A 1 102 ? 1.794 -12.977 -19.554 1.00 96.00 102 TYR A O 1
ATOM 823 N N . LEU A 1 103 ? 3.352 -12.076 -20.908 1.00 94.12 103 LEU A N 1
ATOM 824 C CA . LEU A 1 103 ? 3.936 -11.185 -19.910 1.00 94.12 103 LEU A CA 1
ATOM 825 C C . LEU A 1 103 ? 2.980 -10.034 -19.586 1.00 94.12 103 LEU A C 1
ATOM 827 O O . LEU A 1 103 ? 2.683 -9.838 -18.413 1.00 94.12 103 LEU A O 1
ATOM 831 N N . ASP A 1 104 ? 2.410 -9.387 -20.604 1.00 95.75 104 ASP A N 1
ATOM 832 C CA . ASP A 1 104 ? 1.457 -8.282 -20.450 1.00 95.75 104 ASP A CA 1
ATOM 833 C C . ASP A 1 104 ? 0.195 -8.744 -19.694 1.00 95.75 104 ASP A C 1
ATOM 835 O O . ASP A 1 104 ? -0.252 -8.092 -18.751 1.00 95.75 104 ASP A O 1
ATOM 839 N N . ARG A 1 105 ? -0.349 -9.927 -20.031 1.00 94.62 105 ARG A N 1
ATOM 840 C CA . ARG A 1 105 ? -1.474 -10.524 -19.282 1.00 94.62 105 ARG A CA 1
ATOM 841 C C . ARG A 1 105 ? -1.117 -10.818 -17.825 1.00 94.62 105 ARG A C 1
ATOM 843 O O . ARG A 1 105 ? -1.927 -10.558 -16.941 1.00 94.62 105 ARG A O 1
ATOM 850 N N . ALA A 1 106 ? 0.075 -11.355 -17.565 1.00 94.06 106 ALA A N 1
ATOM 851 C CA . ALA A 1 106 ? 0.520 -11.640 -16.202 1.00 94.06 106 ALA A CA 1
ATOM 852 C C . ALA A 1 106 ? 0.735 -10.360 -15.380 1.00 94.06 106 ALA A C 1
ATOM 854 O O . ALA A 1 106 ? 0.468 -10.345 -14.179 1.00 94.06 106 ALA A O 1
ATOM 855 N N . GLU A 1 107 ? 1.212 -9.287 -16.010 1.00 93.00 107 GLU A N 1
ATOM 856 C CA . GLU A 1 107 ? 1.374 -7.982 -15.373 1.00 93.00 107 GLU A CA 1
ATOM 857 C C . GLU A 1 107 ? 0.022 -7.350 -15.026 1.00 93.00 107 GLU A C 1
ATOM 859 O O . GLU A 1 107 ? -0.172 -6.877 -13.904 1.00 93.00 107 GLU A O 1
ATOM 864 N N . GLU A 1 108 ? -0.947 -7.439 -15.933 1.00 94.88 108 GLU A N 1
ATOM 865 C CA . GLU A 1 108 ? -2.310 -6.974 -15.690 1.00 94.88 108 GLU A CA 1
ATOM 866 C C . GLU A 1 108 ? -3.005 -7.781 -14.577 1.00 94.88 108 GLU A C 1
ATOM 868 O O . GLU A 1 108 ? -3.564 -7.199 -13.644 1.00 94.88 108 GLU A O 1
ATOM 873 N N . GLU A 1 109 ? -2.898 -9.115 -14.581 1.00 92.31 109 GLU A N 1
ATOM 874 C CA . GLU A 1 109 ? -3.388 -9.952 -13.474 1.00 92.31 109 GLU A CA 1
ATOM 875 C C . GLU A 1 109 ? -2.695 -9.606 -12.148 1.00 92.31 109 GLU A C 1
ATOM 877 O O . GLU A 1 109 ? -3.332 -9.591 -11.092 1.00 92.31 109 GLU A O 1
ATOM 882 N N . LYS A 1 110 ? -1.395 -9.285 -12.180 1.00 89.25 110 LYS A N 1
ATOM 883 C CA . LYS A 1 110 ? -0.651 -8.833 -10.998 1.00 89.25 110 LYS A CA 1
ATOM 884 C C . LYS A 1 110 ? -1.188 -7.514 -10.466 1.00 89.25 110 LYS A C 1
ATOM 886 O O . LYS A 1 110 ? -1.342 -7.380 -9.250 1.00 89.25 110 LYS A O 1
ATOM 891 N N . ARG A 1 111 ? -1.507 -6.563 -11.342 1.00 90.88 111 ARG A N 1
ATOM 892 C CA . ARG A 1 111 ? -2.121 -5.285 -10.967 1.00 90.88 111 ARG A CA 1
ATOM 893 C C . ARG A 1 111 ? -3.487 -5.500 -10.312 1.00 90.88 111 ARG A C 1
ATOM 895 O O . ARG A 1 111 ? -3.720 -4.991 -9.218 1.00 90.88 111 ARG A O 1
ATOM 902 N N . GLN A 1 112 ? -4.345 -6.318 -10.920 1.00 91.44 112 GLN A N 1
ATOM 903 C CA . GLN A 1 112 ? -5.665 -6.650 -10.371 1.00 91.44 112 GLN A CA 1
ATOM 904 C C . GLN A 1 112 ? -5.569 -7.379 -9.027 1.00 91.44 112 GLN A C 1
ATOM 906 O O . GLN A 1 112 ? -6.311 -7.075 -8.096 1.00 91.44 112 GLN A O 1
ATOM 911 N N . TYR A 1 113 ? -4.622 -8.309 -8.888 1.00 89.12 113 TYR A N 1
ATOM 912 C CA . TYR A 1 113 ? -4.372 -8.998 -7.626 1.00 89.12 113 TYR A CA 1
ATOM 913 C C . TYR A 1 113 ? -3.977 -8.028 -6.511 1.00 89.12 113 TYR A C 1
ATOM 915 O O . TYR A 1 113 ? -4.510 -8.134 -5.408 1.00 89.12 113 TYR A O 1
ATOM 923 N N . LYS A 1 114 ? -3.084 -7.066 -6.784 1.00 85.50 114 LYS A N 1
ATOM 924 C CA . LYS A 1 114 ? -2.695 -6.043 -5.798 1.00 85.50 114 LYS A CA 1
ATOM 925 C C . LYS A 1 114 ? -3.913 -5.265 -5.296 1.00 85.50 114 LYS A C 1
ATOM 927 O O . LYS A 1 114 ? -4.075 -5.082 -4.090 1.00 85.50 114 LYS A O 1
ATOM 932 N N . GLU A 1 115 ? -4.800 -4.868 -6.202 1.00 87.00 115 GLU A N 1
ATOM 933 C CA . GLU A 1 115 ? -6.032 -4.160 -5.851 1.00 87.00 115 GLU A CA 1
ATOM 934 C C . GLU A 1 115 ? -7.005 -5.041 -5.050 1.00 87.00 115 GLU A C 1
ATOM 936 O O . GLU A 1 115 ? -7.494 -4.628 -3.997 1.00 87.00 115 GLU A O 1
ATOM 941 N N . ALA A 1 116 ? -7.210 -6.292 -5.469 1.00 86.81 116 ALA A N 1
ATOM 942 C CA . ALA A 1 116 ? -8.044 -7.254 -4.752 1.00 86.81 116 ALA A CA 1
ATOM 943 C C . ALA A 1 116 ? -7.509 -7.552 -3.340 1.00 86.81 116 ALA A C 1
ATOM 945 O O . ALA A 1 116 ? -8.286 -7.682 -2.393 1.00 86.81 116 ALA A O 1
ATOM 946 N N . VAL A 1 117 ? -6.186 -7.636 -3.168 1.00 84.88 117 VAL A N 1
ATOM 947 C CA . VAL A 1 117 ? -5.549 -7.797 -1.852 1.00 84.88 117 VAL A CA 1
ATOM 948 C C . VAL A 1 117 ? -5.784 -6.565 -0.988 1.00 84.88 117 VAL A C 1
ATOM 950 O O . VAL A 1 117 ? -6.152 -6.720 0.176 1.00 84.88 117 VAL A O 1
ATOM 953 N N . LYS A 1 118 ? -5.635 -5.356 -1.542 1.00 83.56 118 LYS A N 1
ATOM 954 C CA . LYS A 1 118 ? -5.910 -4.103 -0.825 1.00 83.56 118 LYS A CA 1
ATOM 955 C C . LYS A 1 118 ? -7.354 -4.055 -0.318 1.00 83.56 118 LYS A C 1
ATOM 957 O O . LYS A 1 118 ? -7.577 -3.787 0.860 1.00 83.56 118 LYS A O 1
ATOM 962 N N . GLN A 1 119 ? -8.321 -4.396 -1.167 1.00 84.88 119 GLN A N 1
ATOM 963 C CA . GLN A 1 119 ? -9.734 -4.476 -0.781 1.00 84.88 119 GLN A CA 1
ATOM 964 C C . GLN A 1 119 ? -9.981 -5.567 0.269 1.00 84.88 119 GLN A C 1
ATOM 966 O O . GLN A 1 119 ? -10.669 -5.338 1.264 1.00 84.88 119 GLN A O 1
ATOM 971 N N . TYR A 1 120 ? -9.379 -6.747 0.098 1.00 83.31 120 TYR A N 1
ATOM 972 C CA . TYR A 1 120 ? -9.496 -7.835 1.064 1.00 83.31 120 TYR A CA 1
ATOM 973 C C . TYR A 1 120 ? -8.970 -7.423 2.444 1.00 83.31 120 TYR A C 1
ATOM 975 O O . TYR A 1 120 ? -9.653 -7.681 3.433 1.00 83.31 120 TYR A O 1
ATOM 983 N N . ARG A 1 121 ? -7.831 -6.720 2.528 1.00 81.12 121 ARG A N 1
ATOM 984 C CA . ARG A 1 121 ? -7.285 -6.203 3.799 1.00 81.12 121 ARG A CA 1
ATOM 985 C C . ARG A 1 121 ? -8.247 -5.247 4.516 1.00 81.12 121 ARG A C 1
ATOM 987 O O . ARG A 1 121 ? -8.293 -5.234 5.740 1.00 81.12 121 ARG A O 1
ATOM 994 N N . GLN A 1 122 ? -9.062 -4.495 3.779 1.00 80.50 122 GLN A N 1
ATOM 995 C CA . GLN A 1 122 ? -10.055 -3.576 4.353 1.00 80.50 122 GLN A CA 1
ATOM 996 C C . GLN A 1 122 ? -11.355 -4.275 4.796 1.00 80.50 122 GLN A C 1
ATOM 998 O O . GLN A 1 122 ? -12.148 -3.699 5.547 1.00 80.50 122 GLN A O 1
ATOM 1003 N N . SER A 1 123 ? -11.582 -5.515 4.356 1.00 81.44 123 SER A N 1
ATOM 1004 C CA . SER A 1 123 ? -12.814 -6.261 4.620 1.00 81.44 123 SER A CA 1
ATOM 1005 C C . SER A 1 123 ? -12.923 -6.784 6.060 1.00 81.44 123 SER A C 1
ATOM 1007 O O . SER A 1 123 ? -11.934 -7.093 6.732 1.00 81.44 123 SER A O 1
ATOM 1009 N N . GLU A 1 124 ? -14.157 -6.983 6.530 1.00 83.94 124 GLU A N 1
ATOM 1010 C CA . GLU A 1 124 ? -14.432 -7.629 7.824 1.00 83.94 124 GLU A CA 1
ATOM 1011 C C . GLU A 1 124 ? -13.892 -9.063 7.894 1.00 83.94 124 GLU A C 1
ATOM 1013 O O . GLU A 1 124 ? -13.474 -9.527 8.957 1.00 83.94 124 GLU A O 1
ATOM 1018 N N . ALA A 1 125 ? -13.831 -9.752 6.753 1.00 82.00 125 ALA A N 1
ATOM 1019 C CA . ALA A 1 125 ? -13.269 -11.091 6.667 1.00 82.00 125 ALA A CA 1
ATOM 1020 C C . ALA A 1 125 ? -11.784 -11.127 7.054 1.00 82.00 125 ALA A C 1
ATOM 1022 O O . ALA A 1 125 ? -11.355 -12.047 7.758 1.00 82.00 125 ALA A O 1
ATOM 1023 N N . TYR A 1 126 ? -11.006 -10.113 6.658 1.00 80.31 126 TYR A N 1
ATOM 1024 C CA . TYR A 1 126 ? -9.602 -10.006 7.048 1.00 80.31 126 TYR A CA 1
ATOM 1025 C C . TYR A 1 126 ? -9.449 -9.724 8.544 1.00 80.31 126 TYR A C 1
ATOM 1027 O O . TYR A 1 126 ? -8.679 -10.411 9.220 1.00 80.31 126 TYR A O 1
ATOM 1035 N N . ARG A 1 127 ? -10.264 -8.822 9.105 1.00 81.44 127 ARG A N 1
ATOM 1036 C CA . ARG A 1 127 ? -10.300 -8.572 10.559 1.00 81.44 127 ARG A CA 1
ATOM 1037 C C . ARG A 1 127 ? -10.645 -9.841 11.346 1.00 81.44 127 ARG A C 1
ATOM 1039 O O . ARG A 1 127 ? -9.972 -10.184 12.319 1.00 81.44 127 ARG A O 1
ATOM 1046 N N . ALA A 1 128 ? -11.640 -10.603 10.894 1.00 83.25 128 ALA A N 1
ATOM 1047 C CA . ALA A 1 128 ? -12.008 -11.883 11.496 1.00 83.25 128 ALA A CA 1
ATOM 1048 C C . ALA A 1 128 ? -10.880 -12.929 11.389 1.00 83.25 128 ALA A C 1
ATOM 1050 O O . ALA A 1 128 ? -10.630 -13.683 12.338 1.00 83.25 128 ALA A O 1
ATOM 1051 N N . TYR A 1 129 ? -10.163 -12.964 10.260 1.00 80.88 129 TYR A N 1
ATOM 1052 C CA . TYR A 1 129 ? -8.984 -13.808 10.072 1.00 80.88 129 TYR A CA 1
ATOM 1053 C C . TYR A 1 129 ? -7.864 -13.459 11.063 1.00 80.88 129 TYR A C 1
ATOM 1055 O O . TYR A 1 129 ? -7.340 -14.368 11.719 1.00 80.88 129 TYR A O 1
ATOM 1063 N N . LEU A 1 130 ? -7.540 -12.173 11.227 1.00 80.88 130 LEU A N 1
ATOM 1064 C CA . LEU A 1 130 ? -6.535 -11.699 12.183 1.00 80.88 130 LEU A CA 1
ATOM 1065 C C . LEU A 1 130 ? -6.921 -12.047 13.624 1.00 80.88 130 LEU A C 1
ATOM 1067 O O . LEU A 1 130 ? -6.119 -12.647 14.340 1.00 80.88 130 LEU A O 1
ATOM 1071 N N . ASN A 1 131 ? -8.173 -11.813 14.020 1.00 80.94 131 ASN A N 1
ATOM 1072 C CA . ASN A 1 131 ? -8.677 -12.181 15.348 1.00 80.94 131 ASN A CA 1
ATOM 1073 C C . ASN A 1 131 ? -8.572 -13.692 15.611 1.00 80.94 131 ASN A C 1
ATOM 1075 O O . ASN A 1 131 ? -8.155 -14.128 16.687 1.00 80.94 131 ASN A O 1
ATOM 1079 N N . LYS A 1 132 ? -8.882 -14.529 14.614 1.00 82.69 132 LYS A N 1
ATOM 1080 C CA . LYS A 1 132 ? -8.730 -15.989 14.716 1.00 82.69 132 LYS A CA 1
ATOM 1081 C C . LYS A 1 132 ? -7.261 -16.418 14.801 1.00 82.69 132 LYS A C 1
ATOM 1083 O O . LYS A 1 132 ? -6.949 -17.351 15.544 1.00 82.69 132 LYS A O 1
ATOM 1088 N N . LYS A 1 133 ? -6.363 -15.762 14.055 1.00 78.06 133 LYS A N 1
ATOM 1089 C CA . LYS A 1 133 ? -4.902 -15.969 14.111 1.00 78.06 133 LYS A CA 1
ATOM 1090 C C . LYS A 1 133 ? -4.370 -15.594 15.502 1.00 78.06 133 LYS A C 1
ATOM 1092 O O . LYS A 1 133 ? -3.660 -16.405 16.095 1.00 78.06 133 LYS A O 1
ATOM 1097 N N . ARG A 1 134 ? -4.799 -14.452 16.058 1.00 77.94 134 ARG A N 1
ATOM 1098 C CA . ARG A 1 134 ? -4.468 -13.963 17.411 1.00 77.94 134 ARG A CA 1
ATOM 1099 C C . ARG A 1 134 ? -4.896 -14.957 18.492 1.00 77.94 134 ARG A C 1
ATOM 1101 O O . ARG A 1 134 ? -4.058 -15.431 19.252 1.00 77.94 134 ARG A O 1
ATOM 1108 N N . ARG A 1 135 ? -6.162 -15.391 18.478 1.00 78.94 135 ARG A N 1
ATOM 1109 C CA . ARG A 1 135 ? -6.692 -16.397 19.422 1.00 78.94 135 ARG A CA 1
ATOM 1110 C C . ARG A 1 135 ? -5.904 -17.709 19.410 1.00 78.94 135 ARG A C 1
ATOM 1112 O O . ARG A 1 135 ? -5.664 -18.284 20.464 1.00 78.94 135 ARG A O 1
ATOM 1119 N N . LYS A 1 136 ? -5.479 -18.181 18.232 1.00 77.38 136 LYS A N 1
ATOM 1120 C CA . LYS A 1 136 ? -4.660 -19.401 18.118 1.00 77.38 136 LYS A CA 1
ATOM 1121 C C . LYS A 1 136 ? -3.240 -19.235 18.659 1.00 77.38 136 LYS A C 1
ATOM 1123 O O . LYS A 1 136 ? -2.711 -20.197 19.202 1.00 77.38 136 LYS A O 1
ATOM 1128 N N . ARG A 1 137 ? -2.622 -18.059 18.496 1.00 72.88 137 ARG A N 1
ATOM 1129 C CA . ARG A 1 137 ? -1.291 -17.769 19.060 1.00 72.88 137 ARG A CA 1
ATOM 1130 C C . ARG A 1 137 ? -1.337 -17.756 20.588 1.00 72.88 137 ARG A C 1
ATOM 1132 O O . ARG A 1 137 ? -0.554 -18.472 21.203 1.00 72.88 137 ARG A O 1
ATOM 1139 N N . LEU A 1 138 ? -2.332 -17.071 21.159 1.00 73.62 138 LEU A N 1
ATOM 1140 C CA . LEU A 1 138 ? -2.594 -17.060 22.603 1.00 73.62 138 LEU A CA 1
ATOM 1141 C C . LEU A 1 138 ? -2.837 -18.476 23.149 1.00 73.62 138 LEU A C 1
ATOM 1143 O O . LEU A 1 138 ? -2.252 -18.869 24.150 1.00 73.62 138 LEU A O 1
ATOM 1147 N N . GLN A 1 139 ? -3.636 -19.289 22.450 1.00 75.25 139 GLN A N 1
ATOM 1148 C CA . GLN A 1 139 ? -3.923 -20.663 22.874 1.00 75.25 139 GLN A CA 1
ATOM 1149 C C . GLN A 1 139 ? -2.713 -21.609 22.789 1.00 75.25 139 GLN A C 1
ATOM 1151 O O . GLN A 1 139 ? -2.642 -22.575 23.543 1.00 75.25 139 GLN A O 1
ATOM 1156 N N . ASN A 1 140 ? -1.755 -21.335 21.900 1.00 74.56 140 ASN A N 1
ATOM 1157 C CA . ASN A 1 140 ? -0.517 -22.108 21.788 1.00 74.56 140 ASN A CA 1
ATOM 1158 C C . ASN A 1 140 ? 0.591 -21.632 22.747 1.00 74.56 140 ASN A C 1
ATOM 1160 O O . ASN A 1 140 ? 1.696 -22.164 22.674 1.00 74.56 140 ASN A O 1
ATOM 1164 N N . ASN A 1 141 ? 0.313 -20.662 23.627 1.00 62.19 141 ASN A N 1
ATOM 1165 C CA . ASN A 1 141 ? 1.255 -20.106 24.606 1.00 62.19 141 ASN A CA 1
ATOM 1166 C C . ASN A 1 141 ? 2.595 -19.642 23.991 1.00 62.19 141 ASN A C 1
ATOM 1168 O O . ASN A 1 141 ? 3.655 -19.768 24.601 1.00 62.19 141 ASN A O 1
ATOM 1172 N N . VAL A 1 142 ? 2.553 -19.135 22.751 1.00 58.34 142 VAL A N 1
ATOM 1173 C CA . VAL A 1 142 ? 3.697 -18.503 22.079 1.00 58.34 142 VAL A CA 1
ATOM 1174 C C . VAL A 1 142 ? 3.509 -16.985 22.162 1.00 58.34 142 VAL A C 1
ATOM 1176 O O . VAL A 1 142 ? 2.859 -16.399 21.299 1.00 58.34 142 VAL A O 1
ATOM 1179 N N . LEU A 1 143 ? 4.117 -16.409 23.205 1.00 48.75 143 LEU A N 1
ATOM 1180 C CA . LEU A 1 143 ? 4.463 -14.995 23.437 1.00 48.75 143 LEU A CA 1
ATOM 1181 C C . LEU A 1 143 ? 3.366 -13.967 23.802 1.00 48.75 143 LEU A C 1
ATOM 1183 O O . LEU A 1 143 ? 2.207 -14.057 23.405 1.00 48.75 143 LEU A O 1
ATOM 1187 N N . SER A 1 144 ? 3.844 -13.020 24.625 1.00 54.12 144 SER A N 1
ATOM 1188 C CA . SER A 1 144 ? 3.211 -11.908 25.354 1.00 54.12 144 SER A CA 1
ATOM 1189 C C . SER A 1 144 ? 2.332 -10.992 24.495 1.00 54.12 144 SER A C 1
ATOM 1191 O O . SER A 1 144 ? 2.636 -10.731 23.335 1.00 54.12 144 SER A O 1
ATOM 1193 N N . GLU A 1 145 ? 1.281 -10.436 25.109 1.00 53.91 145 GLU A N 1
ATOM 1194 C CA . GLU A 1 145 ? 0.379 -9.416 24.544 1.00 53.91 145 GLU A CA 1
ATOM 1195 C C . GLU A 1 145 ? 1.112 -8.190 23.966 1.00 53.91 145 GLU A C 1
ATOM 1197 O O . GLU A 1 145 ? 0.584 -7.536 23.072 1.00 53.91 145 GLU A O 1
ATOM 1202 N N . SER A 1 146 ? 2.339 -7.918 24.426 1.00 51.38 146 SER A N 1
ATOM 1203 C CA . SER A 1 146 ? 3.172 -6.780 24.017 1.00 51.38 146 SER A CA 1
ATOM 1204 C C . SER A 1 146 ? 3.952 -6.965 22.704 1.00 51.38 146 SER A C 1
ATOM 1206 O O . SER A 1 146 ? 4.563 -6.011 22.242 1.00 51.38 146 SER A O 1
ATOM 1208 N N . ASP A 1 147 ? 3.959 -8.163 22.109 1.00 52.25 147 ASP A N 1
ATOM 1209 C CA . ASP A 1 147 ? 4.676 -8.473 20.849 1.00 52.25 147 ASP A CA 1
ATOM 1210 C C . ASP A 1 147 ? 3.770 -8.355 19.603 1.00 52.25 147 ASP A C 1
ATOM 1212 O O . ASP A 1 147 ? 4.067 -8.859 18.516 1.00 52.25 147 ASP A O 1
ATOM 1216 N N . MET A 1 148 ? 2.597 -7.745 19.768 1.00 54.16 148 MET A N 1
ATOM 1217 C CA . MET A 1 148 ? 1.554 -7.658 18.756 1.00 54.16 148 MET A CA 1
ATOM 1218 C C . MET A 1 148 ? 1.357 -6.188 18.379 1.00 54.16 148 MET A C 1
ATOM 1220 O O . MET A 1 148 ? 1.132 -5.369 19.260 1.00 54.16 148 MET A O 1
ATOM 1224 N N . ASP A 1 149 ? 1.349 -5.910 17.070 1.00 54.97 149 ASP A N 1
ATOM 1225 C CA . ASP A 1 149 ? 0.598 -4.813 16.421 1.00 54.97 149 ASP A CA 1
ATOM 1226 C C . ASP A 1 149 ? 1.349 -3.656 15.723 1.00 54.97 149 ASP A C 1
ATOM 1228 O O . ASP A 1 149 ? 0.738 -2.623 15.488 1.00 54.97 149 ASP A O 1
ATOM 1232 N N . ALA A 1 150 ? 2.606 -3.813 15.275 1.00 45.03 150 ALA A N 1
ATOM 1233 C CA . ALA A 1 150 ? 3.241 -2.758 14.450 1.00 45.03 150 ALA A CA 1
ATOM 1234 C C . ALA A 1 150 ? 3.933 -3.194 13.141 1.00 45.03 150 ALA A C 1
ATOM 1236 O O . ALA A 1 150 ? 4.307 -2.331 12.357 1.00 45.03 150 ALA A O 1
ATOM 1237 N N . THR A 1 151 ? 4.110 -4.491 12.858 1.00 52.03 151 THR A N 1
ATOM 1238 C CA . THR A 1 151 ? 5.013 -4.929 11.764 1.00 52.03 151 THR A CA 1
ATOM 1239 C C . THR A 1 151 ? 4.407 -5.869 10.716 1.00 52.03 151 THR A C 1
ATOM 1241 O O . THR A 1 151 ? 5.118 -6.278 9.808 1.00 52.03 151 THR A O 1
ATOM 1244 N N . ASP A 1 152 ? 3.117 -6.226 10.796 1.00 49.47 152 ASP A N 1
ATOM 1245 C CA . ASP A 1 152 ? 2.446 -7.025 9.735 1.00 49.47 152 ASP A CA 1
ATOM 1246 C C . ASP A 1 152 ? 1.760 -6.116 8.683 1.00 49.47 152 ASP A C 1
ATOM 1248 O O . ASP A 1 152 ? 1.183 -6.633 7.728 1.00 49.47 152 ASP A O 1
ATOM 1252 N N . ASP A 1 153 ? 1.802 -4.782 8.860 1.00 51.16 153 ASP A N 1
ATOM 1253 C CA . ASP A 1 153 ? 1.160 -3.784 7.975 1.00 51.16 153 ASP A CA 1
ATOM 1254 C C . ASP A 1 153 ? 2.138 -2.838 7.253 1.00 51.16 153 ASP A C 1
ATOM 1256 O O . ASP A 1 153 ? 1.746 -2.175 6.292 1.00 51.16 153 ASP A O 1
ATOM 1260 N N . PHE A 1 154 ? 3.415 -2.829 7.639 1.00 44.00 154 PHE A N 1
ATOM 1261 C CA . PHE A 1 154 ? 4.485 -2.232 6.842 1.00 44.00 154 PHE A CA 1
ATOM 1262 C C . PHE A 1 154 ? 5.248 -3.358 6.135 1.00 44.00 154 PHE A C 1
ATOM 1264 O O . PHE A 1 154 ? 5.385 -4.458 6.663 1.00 44.00 154 PHE A O 1
ATOM 1271 N N . ASP A 1 155 ? 5.731 -3.084 4.929 1.00 51.81 155 ASP A N 1
ATOM 1272 C CA . ASP A 1 155 ? 6.678 -3.923 4.189 1.00 51.81 155 ASP A CA 1
ATOM 1273 C C . ASP A 1 155 ? 6.085 -5.051 3.322 1.00 51.81 155 ASP A C 1
ATOM 1275 O O . ASP A 1 155 ? 6.489 -6.209 3.391 1.00 51.81 155 ASP A O 1
ATOM 1279 N N . GLU A 1 156 ? 5.221 -4.721 2.367 1.00 51.12 156 GLU A N 1
ATOM 1280 C CA . GLU A 1 156 ? 5.363 -5.362 1.040 1.00 51.12 156 GLU A CA 1
ATOM 1281 C C . GLU A 1 156 ? 5.938 -4.391 0.002 1.00 51.12 156 GLU A C 1
ATOM 1283 O O . GLU A 1 156 ? 6.628 -4.831 -0.908 1.00 51.12 156 GLU A O 1
ATOM 1288 N N . GLU A 1 157 ? 5.766 -3.079 0.189 1.00 51.59 157 GLU A N 1
ATOM 1289 C CA . GLU A 1 157 ? 6.380 -2.056 -0.669 1.00 51.59 157 GLU A CA 1
ATOM 1290 C C . GLU A 1 157 ? 7.864 -1.829 -0.309 1.00 51.59 157 GLU A C 1
ATOM 1292 O O . GLU A 1 157 ? 8.734 -1.945 -1.172 1.00 51.59 157 GLU A O 1
ATOM 1297 N N . ASP A 1 158 ? 8.193 -1.681 0.981 1.00 48.59 158 ASP A N 1
ATOM 1298 C CA . ASP A 1 158 ? 9.586 -1.537 1.450 1.00 48.59 158 ASP A CA 1
ATOM 1299 C C . ASP A 1 158 ? 10.380 -2.860 1.436 1.00 48.59 158 ASP A C 1
ATOM 1301 O O . ASP A 1 158 ? 11.616 -2.859 1.464 1.00 48.59 158 ASP A O 1
ATOM 1305 N N . ASN A 1 159 ? 9.689 -4.002 1.344 1.00 54.53 159 ASN A N 1
ATOM 1306 C CA . ASN A 1 159 ? 10.303 -5.326 1.195 1.00 54.53 159 ASN A CA 1
ATOM 1307 C C . ASN A 1 159 ? 10.675 -5.663 -0.258 1.00 54.53 159 ASN A C 1
ATOM 1309 O O . ASN A 1 159 ? 11.266 -6.716 -0.479 1.00 54.53 159 ASN A O 1
ATOM 1313 N N . GLU A 1 160 ? 10.352 -4.815 -1.238 1.00 58.03 160 GLU A N 1
ATOM 1314 C CA . GLU A 1 160 ? 10.813 -4.941 -2.632 1.00 58.03 160 GLU A CA 1
ATOM 1315 C C . GLU A 1 160 ? 11.907 -3.911 -2.971 1.00 58.03 160 GLU A C 1
ATOM 1317 O O . GLU A 1 160 ? 12.711 -4.128 -3.879 1.00 58.03 160 GLU A O 1
ATOM 1322 N N . GLU A 1 161 ? 11.998 -2.823 -2.203 1.00 74.75 161 GLU A N 1
ATOM 1323 C CA . GLU A 1 161 ? 13.026 -1.799 -2.355 1.00 74.75 161 GLU A CA 1
ATOM 1324 C C . GLU A 1 161 ? 14.369 -2.311 -1.794 1.00 74.75 161 GLU A C 1
ATOM 1326 O O . GLU A 1 161 ? 14.490 -2.651 -0.619 1.00 74.75 161 GLU A O 1
ATOM 1331 N N . LEU A 1 162 ? 15.417 -2.388 -2.619 1.00 84.56 162 LEU A N 1
ATOM 1332 C CA . LEU A 1 162 ? 16.762 -2.824 -2.199 1.00 84.56 162 LEU A CA 1
ATOM 1333 C C . LEU A 1 162 ? 17.506 -1.786 -1.347 1.00 84.56 162 LEU A C 1
ATOM 1335 O O . LEU A 1 162 ? 18.666 -1.986 -1.003 1.00 84.56 162 LEU A O 1
ATOM 1339 N N . TYR A 1 163 ? 16.852 -0.689 -0.997 1.00 83.00 163 TYR A N 1
ATOM 1340 C CA . TYR A 1 163 ? 17.429 0.428 -0.277 1.00 83.00 163 TYR A CA 1
ATOM 1341 C C . TYR A 1 163 ? 16.959 0.444 1.185 1.00 83.00 163 TYR A C 1
ATOM 1343 O O . TYR A 1 163 ? 15.797 0.169 1.489 1.00 83.00 163 TYR A O 1
ATOM 1351 N N . CYS A 1 164 ? 17.878 0.706 2.112 1.00 84.56 164 CYS A N 1
ATOM 1352 C CA . CYS A 1 164 ? 17.589 0.927 3.526 1.00 84.56 164 CYS A CA 1
ATOM 1353 C C . CYS A 1 164 ? 17.661 2.424 3.815 1.00 84.56 164 CYS A C 1
ATOM 1355 O O . CYS A 1 164 ? 18.748 2.990 3.763 1.00 84.56 164 CYS A O 1
ATOM 1357 N N . ARG A 1 165 ? 16.526 3.042 4.161 1.00 79.31 165 ARG A N 1
ATOM 1358 C CA . ARG A 1 165 ? 16.441 4.477 4.483 1.00 79.31 165 ARG A CA 1
ATOM 1359 C C . ARG A 1 165 ? 17.178 4.835 5.769 1.00 79.31 165 ARG A C 1
ATOM 1361 O O . ARG A 1 165 ? 17.901 5.818 5.797 1.00 79.31 165 ARG A O 1
ATOM 1368 N N . THR A 1 166 ? 17.062 4.003 6.803 1.00 80.31 166 THR A N 1
ATOM 1369 C CA . THR A 1 166 ? 17.723 4.231 8.101 1.00 80.31 166 THR A CA 1
ATOM 1370 C C . THR A 1 166 ? 19.244 4.279 7.988 1.00 80.31 166 THR A C 1
ATOM 1372 O O . THR A 1 166 ? 19.905 4.979 8.741 1.00 80.31 166 THR A O 1
ATOM 1375 N N . CYS A 1 167 ? 19.820 3.507 7.065 1.00 84.50 167 CYS A N 1
ATOM 1376 C CA . CYS A 1 167 ? 21.270 3.432 6.895 1.00 84.50 167 CYS A CA 1
ATOM 1377 C C . CYS A 1 167 ? 21.759 4.036 5.577 1.00 84.50 167 CYS A C 1
ATOM 1379 O O . CYS A 1 167 ? 22.945 3.906 5.289 1.00 84.50 167 CYS A O 1
ATOM 1381 N N . ASP A 1 168 ? 20.861 4.639 4.792 1.00 82.62 168 ASP A N 1
ATOM 1382 C CA . ASP A 1 168 ? 21.106 5.210 3.464 1.00 82.62 168 ASP A CA 1
ATOM 1383 C C . ASP A 1 168 ? 21.976 4.307 2.562 1.00 82.62 168 ASP A C 1
ATOM 1385 O O . ASP A 1 168 ? 23.018 4.696 2.035 1.00 82.62 168 ASP A O 1
ATOM 1389 N N . GLN A 1 169 ? 21.594 3.030 2.448 1.00 83.69 169 GLN A N 1
ATOM 1390 C CA . GLN A 1 169 ? 22.402 2.007 1.771 1.00 83.69 169 GLN A CA 1
ATOM 1391 C C . GLN A 1 169 ? 21.595 1.170 0.786 1.00 83.69 169 GLN A C 1
ATOM 1393 O O . GLN A 1 169 ? 20.549 0.613 1.125 1.00 83.69 169 GLN A O 1
ATOM 1398 N N . TRP A 1 170 ? 22.138 1.028 -0.425 1.00 84.31 170 TRP A N 1
ATOM 1399 C CA . TRP A 1 170 ? 21.641 0.119 -1.456 1.00 84.31 170 TRP A CA 1
ATOM 1400 C C . TRP A 1 170 ? 22.249 -1.278 -1.302 1.00 84.31 170 TRP A C 1
ATOM 1402 O O . TRP A 1 170 ? 23.462 -1.444 -1.168 1.00 84.31 170 TRP A O 1
ATOM 1412 N N . PHE A 1 171 ? 21.403 -2.302 -1.370 1.00 86.38 171 PHE A N 1
ATOM 1413 C CA . PHE A 1 171 ? 21.784 -3.708 -1.292 1.00 86.38 171 PHE A CA 1
ATOM 1414 C C . PHE A 1 171 ? 21.665 -4.382 -2.657 1.00 86.38 171 PHE A C 1
ATOM 1416 O O . PHE A 1 171 ? 20.805 -4.067 -3.465 1.00 86.38 171 PHE A O 1
ATOM 1423 N N . HIS A 1 172 ? 22.522 -5.366 -2.912 1.00 79.81 172 HIS A N 1
ATOM 1424 C CA . HIS A 1 172 ? 22.548 -6.088 -4.190 1.00 79.81 172 HIS A CA 1
ATOM 1425 C C . HIS A 1 172 ? 21.482 -7.192 -4.276 1.00 79.81 172 HIS A C 1
ATOM 1427 O O . HIS A 1 172 ? 21.214 -7.736 -5.344 1.00 79.81 172 HIS A O 1
ATOM 1433 N N . SER A 1 173 ? 20.908 -7.572 -3.135 1.00 84.81 173 SER A N 1
ATOM 1434 C CA . SER A 1 173 ? 19.890 -8.609 -3.025 1.00 84.81 173 SER A CA 1
ATOM 1435 C C . SER A 1 173 ? 19.040 -8.368 -1.789 1.00 84.81 173 SER A C 1
ATOM 1437 O O . SER A 1 173 ? 19.515 -7.861 -0.768 1.00 84.81 173 SER A O 1
ATOM 1439 N N . LEU A 1 174 ? 17.782 -8.797 -1.868 1.00 80.81 174 LEU A N 1
ATOM 1440 C CA . LEU A 1 174 ? 16.838 -8.717 -0.764 1.00 80.81 174 LEU A CA 1
ATOM 1441 C C . LEU A 1 174 ? 17.334 -9.477 0.469 1.00 80.81 174 LEU A C 1
ATOM 1443 O O . LEU A 1 174 ? 17.074 -9.086 1.603 1.00 80.81 174 LEU A O 1
ATOM 1447 N N . HIS A 1 175 ? 18.066 -10.569 0.241 1.00 82.50 175 HIS A N 1
ATOM 1448 C CA . HIS A 1 175 ? 18.663 -11.362 1.306 1.00 82.50 175 HIS A CA 1
ATOM 1449 C C . HIS A 1 175 ? 19.684 -10.539 2.102 1.00 82.50 175 HIS A C 1
ATOM 1451 O O . HIS A 1 175 ? 19.596 -10.502 3.325 1.00 82.50 175 HIS A O 1
ATOM 1457 N N . ASN A 1 176 ? 20.562 -9.796 1.421 1.00 84.69 176 ASN A N 1
ATOM 1458 C CA . ASN A 1 176 ? 21.546 -8.918 2.056 1.00 84.69 176 ASN A CA 1
ATOM 1459 C C . ASN A 1 176 ? 20.881 -7.765 2.819 1.00 84.69 176 ASN A C 1
ATOM 1461 O O . ASN A 1 176 ? 21.309 -7.456 3.927 1.00 84.69 176 ASN A O 1
ATOM 1465 N N . LYS A 1 177 ? 19.810 -7.167 2.271 1.00 84.69 177 LYS A N 1
ATOM 1466 C CA . LYS A 1 177 ? 19.011 -6.166 2.998 1.00 84.69 177 LYS A CA 1
ATOM 1467 C C . LYS A 1 177 ? 18.393 -6.778 4.256 1.00 84.69 177 LYS A C 1
ATOM 1469 O O . LYS A 1 177 ? 18.474 -6.190 5.325 1.00 84.69 177 LYS A O 1
ATOM 1474 N N . ARG A 1 178 ? 17.830 -7.985 4.166 1.00 84.12 178 ARG A N 1
ATOM 1475 C CA . ARG A 1 178 ? 17.233 -8.675 5.318 1.00 84.12 178 ARG A CA 1
ATOM 1476 C C . ARG A 1 178 ? 18.262 -8.991 6.403 1.00 84.12 178 ARG A C 1
ATOM 1478 O O . ARG A 1 178 ? 17.970 -8.790 7.577 1.00 84.12 178 ARG A O 1
ATOM 1485 N N . GLU A 1 179 ? 19.453 -9.450 6.028 1.00 86.44 179 GLU A N 1
ATOM 1486 C CA . GLU A 1 179 ? 20.547 -9.656 6.984 1.00 86.44 179 GLU A CA 1
ATOM 1487 C C . GLU A 1 179 ? 21.023 -8.338 7.599 1.00 86.44 179 GLU A C 1
ATOM 1489 O O . GLU A 1 179 ? 21.292 -8.288 8.796 1.00 86.44 179 GLU A O 1
ATOM 1494 N N . HIS A 1 180 ? 21.059 -7.254 6.819 1.00 89.19 180 HIS A N 1
ATOM 1495 C CA . HIS A 1 180 ? 21.361 -5.917 7.322 1.00 89.19 180 HIS A CA 1
ATOM 1496 C C . HIS A 1 180 ? 20.327 -5.432 8.344 1.00 89.19 180 HIS A C 1
ATOM 1498 O O . HIS A 1 180 ? 20.719 -5.001 9.425 1.00 89.19 180 HIS A O 1
ATOM 1504 N N . LEU A 1 181 ? 19.028 -5.562 8.054 1.00 82.69 181 LEU A N 1
ATOM 1505 C CA . LEU A 1 181 ? 17.949 -5.173 8.973 1.00 82.69 181 LEU A CA 1
ATOM 1506 C C . LEU A 1 181 ? 17.994 -5.971 10.288 1.00 82.69 181 LEU A C 1
ATOM 1508 O O . LEU A 1 181 ? 17.629 -5.468 11.346 1.00 82.69 181 LEU A O 1
ATOM 1512 N N . GLN A 1 182 ? 18.485 -7.212 10.238 1.00 80.69 182 GLN A N 1
ATOM 1513 C CA . GLN A 1 182 ? 18.679 -8.070 11.411 1.00 80.69 182 GLN A CA 1
ATOM 1514 C C . GLN A 1 182 ? 20.034 -7.848 12.106 1.00 80.69 182 GLN A C 1
ATOM 1516 O O . GLN A 1 182 ? 20.266 -8.372 13.200 1.00 80.69 182 GLN A O 1
ATOM 1521 N N . ALA A 1 183 ? 20.950 -7.091 11.498 1.00 83.75 183 ALA A N 1
ATOM 1522 C CA . ALA A 1 183 ? 22.270 -6.854 12.053 1.00 83.75 183 ALA A CA 1
ATOM 1523 C C . ALA A 1 183 ? 22.196 -5.887 13.239 1.00 83.75 183 ALA A C 1
ATOM 1525 O O . ALA A 1 183 ? 21.545 -4.843 13.193 1.00 83.75 183 ALA A O 1
ATOM 1526 N N . LYS A 1 184 ? 22.977 -6.181 14.287 1.00 77.81 184 LYS A N 1
ATOM 1527 C CA . LYS A 1 184 ? 23.061 -5.347 15.499 1.00 77.81 184 LYS A CA 1
ATOM 1528 C C . LYS A 1 184 ? 23.363 -3.876 15.203 1.00 77.81 184 LYS A C 1
ATOM 1530 O O . LYS A 1 184 ? 22.868 -3.022 15.917 1.00 77.81 184 LYS A O 1
ATOM 1535 N N . LYS A 1 185 ? 24.137 -3.596 14.146 1.00 74.44 185 LYS A N 1
ATOM 1536 C CA . LYS A 1 185 ? 24.500 -2.234 13.722 1.00 74.44 185 LYS A CA 1
ATOM 1537 C C . LYS A 1 185 ? 23.291 -1.417 13.247 1.00 74.44 185 LYS A C 1
ATOM 1539 O O . LYS A 1 185 ? 23.186 -0.245 13.592 1.00 74.44 185 LYS A O 1
ATOM 1544 N N . HIS A 1 186 ? 22.380 -2.037 12.498 1.00 82.31 186 HIS A N 1
ATOM 1545 C CA . HIS A 1 186 ? 21.149 -1.391 12.043 1.00 82.31 186 HIS A CA 1
ATOM 1546 C C . HIS A 1 186 ? 20.206 -1.134 13.226 1.00 82.31 186 HIS A C 1
ATOM 1548 O O . HIS A 1 186 ? 19.725 -0.021 13.403 1.00 82.31 186 HIS A O 1
ATOM 1554 N N . LEU A 1 187 ? 20.057 -2.124 14.114 1.00 75.12 187 LEU A N 1
ATOM 1555 C CA . LEU A 1 187 ? 19.277 -1.986 15.349 1.00 75.12 187 LEU A CA 1
ATOM 1556 C C . LEU A 1 187 ? 19.819 -0.881 16.275 1.00 75.12 187 LEU A C 1
ATOM 1558 O O . LEU A 1 187 ? 19.037 -0.153 16.877 1.00 75.12 187 LEU A O 1
ATOM 1562 N N . THR A 1 188 ? 21.143 -0.710 16.368 1.00 75.19 188 THR A N 1
ATOM 1563 C CA . THR A 1 188 ? 21.743 0.408 17.117 1.00 75.19 188 THR A CA 1
ATOM 1564 C C . THR A 1 188 ? 21.563 1.760 16.432 1.00 75.19 188 THR A C 1
ATOM 1566 O O . THR A 1 188 ? 21.430 2.753 17.136 1.00 75.19 188 THR A O 1
ATOM 1569 N N . SER A 1 189 ? 21.534 1.811 15.094 1.00 75.44 189 SER A N 1
ATOM 1570 C CA . SER A 1 189 ? 21.234 3.043 14.348 1.00 75.44 189 SER A CA 1
ATOM 1571 C C . SER A 1 189 ? 19.798 3.492 14.613 1.00 75.44 189 SER A C 1
ATOM 1573 O O . SER A 1 189 ? 19.587 4.630 15.007 1.00 75.44 189 SER A O 1
ATOM 1575 N N . LEU A 1 190 ? 18.840 2.559 14.530 1.00 69.50 190 LEU A N 1
ATOM 1576 C CA . LEU A 1 190 ? 17.434 2.799 14.869 1.00 69.50 190 LEU A CA 1
ATOM 1577 C C . LEU A 1 190 ? 17.271 3.314 16.301 1.00 69.50 190 LEU A C 1
ATOM 1579 O O . LEU A 1 190 ? 16.579 4.298 16.528 1.00 69.50 190 LEU A O 1
ATOM 1583 N N . ALA A 1 191 ? 17.930 2.673 17.271 1.00 72.25 191 ALA A N 1
ATOM 1584 C CA . ALA A 1 191 ? 17.885 3.128 18.656 1.00 72.25 191 ALA A CA 1
ATOM 1585 C C . ALA A 1 191 ? 18.485 4.536 18.810 1.00 72.25 191 ALA A C 1
ATOM 1587 O O . ALA A 1 191 ? 17.899 5.371 19.489 1.00 72.25 191 ALA A O 1
ATOM 1588 N N . GLY A 1 192 ? 19.624 4.816 18.166 1.00 66.69 192 GLY A N 1
ATOM 1589 C CA . GLY A 1 192 ? 20.279 6.126 18.206 1.00 66.69 192 GLY A CA 1
ATOM 1590 C C . GLY A 1 192 ? 19.437 7.249 17.598 1.00 66.69 192 GLY A C 1
ATOM 1591 O O . GLY A 1 192 ? 19.394 8.340 18.161 1.00 66.69 192 GLY A O 1
ATOM 1592 N N . ASP A 1 193 ? 18.730 6.973 16.503 1.00 60.19 193 ASP A N 1
ATOM 1593 C CA . ASP A 1 193 ? 17.810 7.925 15.877 1.00 60.19 193 ASP A CA 1
ATOM 1594 C C . ASP A 1 193 ? 16.585 8.194 16.770 1.00 60.19 193 ASP A C 1
ATOM 1596 O O . ASP A 1 193 ? 16.218 9.352 16.948 1.00 60.19 193 ASP A O 1
ATOM 1600 N N . ILE A 1 194 ? 16.042 7.167 17.442 1.00 64.00 194 ILE A N 1
ATOM 1601 C CA . ILE A 1 194 ? 14.958 7.320 18.432 1.00 64.00 194 ILE A CA 1
ATOM 1602 C C . ILE A 1 194 ? 15.411 8.171 19.630 1.00 64.00 194 ILE A C 1
ATOM 1604 O O . ILE A 1 194 ? 14.681 9.052 20.076 1.00 64.00 194 ILE A O 1
ATOM 1608 N N . TYR A 1 195 ? 16.619 7.946 20.161 1.00 63.66 195 TYR A N 1
ATOM 1609 C CA . TYR A 1 195 ? 17.151 8.763 21.261 1.00 63.66 195 TYR A CA 1
ATOM 1610 C C . TYR A 1 195 ? 17.403 10.217 20.843 1.00 63.66 195 TYR A C 1
ATOM 1612 O O . TYR A 1 195 ? 17.182 11.120 21.648 1.00 63.66 195 TYR A O 1
ATOM 1620 N N . ARG A 1 196 ? 17.838 10.453 19.599 1.00 60.97 196 ARG A N 1
ATOM 1621 C CA . ARG A 1 196 ? 18.038 11.802 19.055 1.00 60.97 196 ARG A CA 1
ATOM 1622 C C . ARG A 1 196 ? 16.706 12.537 18.891 1.00 60.97 196 ARG A C 1
ATOM 1624 O O . ARG A 1 196 ? 16.586 13.652 19.380 1.00 60.97 196 ARG A O 1
ATOM 1631 N N . GLU A 1 197 ? 15.684 11.877 18.345 1.00 58.31 197 GLU A N 1
ATOM 1632 C CA . GLU A 1 197 ? 14.328 12.439 18.247 1.00 58.31 197 GLU A CA 1
ATOM 1633 C C . GLU A 1 197 ? 13.724 12.763 19.623 1.00 58.31 197 GLU A C 1
ATOM 1635 O O . GLU A 1 197 ? 13.098 13.807 19.792 1.00 58.31 197 GLU A O 1
ATOM 1640 N N . LEU A 1 198 ? 13.952 11.925 20.639 1.00 59.75 198 LEU A N 1
ATOM 1641 C CA . LEU A 1 198 ? 13.503 12.201 22.010 1.00 59.75 198 LEU A CA 1
ATOM 1642 C C . LEU A 1 198 ? 14.255 13.381 22.653 1.00 59.75 198 LEU A C 1
ATOM 1644 O O . LEU A 1 198 ? 13.644 14.178 23.366 1.00 59.75 198 LEU A O 1
ATOM 1648 N N . SER A 1 199 ? 15.553 13.529 22.372 1.00 60.53 199 SER A N 1
ATOM 1649 C CA . SER A 1 199 ? 16.376 14.644 22.864 1.00 60.53 199 SER A CA 1
ATOM 1650 C C . SER A 1 199 ? 16.027 15.980 22.190 1.00 60.53 199 SER A C 1
ATOM 1652 O O . SER A 1 199 ? 16.087 17.033 22.833 1.00 60.53 199 SER A O 1
ATOM 1654 N N . ASP A 1 200 ? 15.635 15.951 20.915 1.00 55.12 200 ASP A N 1
ATOM 1655 C CA . ASP A 1 200 ? 15.194 17.133 20.164 1.00 55.12 200 ASP A CA 1
ATOM 1656 C C . ASP A 1 200 ? 13.804 17.608 20.631 1.00 55.12 200 ASP A C 1
ATOM 1658 O O . ASP A 1 200 ? 13.529 18.811 20.669 1.00 55.12 200 ASP A O 1
ATOM 1662 N N . ILE A 1 201 ? 12.950 16.684 21.091 1.00 56.75 201 ILE A N 1
ATOM 1663 C CA . ILE A 1 201 ? 11.666 17.008 21.728 1.00 56.75 201 ILE A CA 1
ATOM 1664 C C . ILE A 1 201 ? 11.887 17.663 23.101 1.00 56.75 201 ILE A C 1
ATOM 1666 O O . ILE A 1 201 ? 11.279 18.702 23.364 1.00 56.75 201 ILE A O 1
ATOM 1670 N N . GLU A 1 202 ? 12.793 17.147 23.943 1.00 49.97 202 GLU A N 1
ATOM 1671 C CA . GLU A 1 202 ? 13.129 17.765 25.242 1.00 49.97 202 GLU A CA 1
ATOM 1672 C C . GLU A 1 202 ? 13.717 19.178 25.090 1.00 49.97 202 GLU A C 1
ATOM 1674 O O . GLU A 1 202 ? 13.368 20.085 25.854 1.00 49.97 202 GLU A O 1
ATOM 1679 N N . SER A 1 203 ? 14.534 19.395 24.057 1.00 48.38 203 SER A N 1
ATOM 1680 C CA . SER A 1 203 ? 15.175 20.689 23.774 1.00 48.38 203 SER A CA 1
ATOM 1681 C C . SER A 1 203 ? 14.208 21.747 23.223 1.00 48.38 203 SER A C 1
ATOM 1683 O O . SER A 1 203 ? 14.491 22.939 23.296 1.00 48.38 203 SER A O 1
ATOM 1685 N N . SER A 1 204 ? 13.041 21.344 22.710 1.00 47.09 204 SER A N 1
ATOM 1686 C CA . SER A 1 204 ? 12.033 22.264 22.158 1.00 47.09 204 SER A CA 1
ATOM 1687 C C . SER A 1 204 ? 11.078 22.866 23.205 1.00 47.09 204 SER A C 1
ATOM 1689 O O . SER A 1 204 ? 10.318 23.785 22.897 1.00 47.09 204 SER A O 1
ATOM 1691 N N . THR A 1 205 ? 11.142 22.403 24.459 1.00 46.75 205 THR A N 1
ATOM 1692 C CA . THR A 1 205 ? 10.263 22.847 25.562 1.00 46.75 205 THR A CA 1
ATOM 1693 C C . THR A 1 205 ? 10.904 23.808 26.571 1.00 46.75 205 THR A C 1
ATOM 1695 O O . THR A 1 205 ? 10.257 24.175 27.552 1.00 46.75 205 THR A O 1
ATOM 1698 N N . GLY A 1 206 ? 12.134 24.278 26.349 1.00 41.50 206 GLY A N 1
ATOM 1699 C CA . GLY A 1 206 ? 12.815 25.168 27.290 1.00 41.50 206 GLY A CA 1
ATOM 1700 C C . GLY A 1 206 ? 13.654 26.251 26.623 1.00 41.50 206 GLY A C 1
ATOM 1701 O O . GLY A 1 206 ? 14.626 25.944 25.954 1.00 41.50 206 GLY A O 1
ATOM 1702 N N . GLN A 1 207 ? 13.328 27.504 26.957 1.00 33.88 207 GLN A N 1
ATOM 1703 C CA . GLN A 1 207 ? 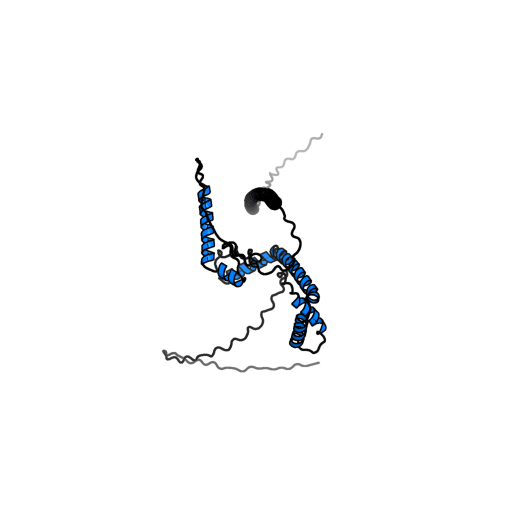14.108 28.739 26.772 1.00 33.88 207 GLN A CA 1
ATOM 1704 C C . GLN A 1 207 ? 13.863 29.543 25.485 1.00 33.88 207 GLN A C 1
ATOM 1706 O O . GLN A 1 207 ? 14.506 29.394 24.450 1.00 33.88 207 GLN A O 1
ATOM 1711 N N . ALA A 1 208 ? 12.964 30.518 25.634 1.00 35.25 208 ALA A N 1
ATOM 1712 C CA . ALA A 1 208 ? 13.143 31.835 25.046 1.00 35.25 208 ALA A CA 1
ATOM 1713 C C . ALA A 1 208 ? 14.367 32.524 25.689 1.00 35.25 208 ALA A C 1
ATOM 1715 O O . ALA A 1 208 ? 14.488 32.476 26.910 1.00 35.25 208 ALA A O 1
ATOM 1716 N N . GLU A 1 209 ? 15.232 33.139 24.867 1.00 36.31 209 GLU A N 1
ATOM 1717 C CA . GLU A 1 209 ? 15.819 34.495 25.004 1.00 36.31 209 GLU A CA 1
ATOM 1718 C C . GLU A 1 209 ? 17.185 34.661 24.279 1.00 36.31 209 GLU A C 1
ATOM 1720 O O . GLU A 1 209 ? 18.207 34.153 24.710 1.00 36.31 209 GLU A O 1
ATOM 1725 N N . THR A 1 210 ? 17.183 35.508 23.235 1.00 33.88 210 THR A N 1
ATOM 1726 C CA . THR A 1 210 ? 18.212 36.510 22.833 1.00 33.88 210 THR A CA 1
ATOM 1727 C C . THR A 1 210 ? 19.642 36.141 22.346 1.00 33.88 210 THR A C 1
ATOM 1729 O O . THR A 1 210 ? 20.348 35.341 22.940 1.00 33.88 210 THR A O 1
ATOM 1732 N N . SER A 1 211 ? 20.095 36.938 21.349 1.00 31.97 211 SER A N 1
ATOM 1733 C CA . SER A 1 211 ? 21.487 37.267 20.914 1.00 31.97 211 SER A CA 1
ATOM 1734 C C . SER A 1 211 ? 22.153 36.343 19.867 1.00 31.97 211 SER A C 1
ATOM 1736 O O . SER A 1 211 ? 22.474 35.202 20.152 1.00 31.97 211 SER A O 1
ATOM 1738 N N . THR A 1 212 ? 22.191 36.690 18.567 1.00 35.66 212 THR A N 1
ATOM 1739 C CA . THR A 1 212 ? 23.102 37.590 17.792 1.00 35.66 212 THR A CA 1
ATOM 1740 C C . THR A 1 212 ? 24.509 37.056 17.453 1.00 35.66 212 THR A C 1
ATOM 1742 O O . THR A 1 212 ? 25.308 36.832 18.351 1.00 35.66 212 THR A O 1
ATOM 1745 N N . VAL A 1 213 ? 24.784 37.063 16.132 1.00 35.84 213 VAL A N 1
ATOM 1746 C CA . VAL A 1 213 ? 26.045 37.123 15.338 1.00 35.84 213 VAL A CA 1
ATOM 1747 C C . VAL A 1 213 ? 27.091 35.994 15.416 1.00 35.84 213 VAL A C 1
ATOM 1749 O O . VAL A 1 213 ? 27.634 35.721 16.474 1.00 35.84 213 VAL A O 1
ATOM 1752 N N . SER A 1 214 ? 27.481 35.449 14.250 1.00 34.16 214 SER A N 1
ATOM 1753 C CA . SER A 1 214 ? 28.871 35.482 13.733 1.00 34.16 214 SER A CA 1
ATOM 1754 C C . SER A 1 214 ? 28.975 34.820 12.345 1.00 34.16 214 SER A C 1
ATOM 1756 O O . SER A 1 214 ? 28.369 33.780 12.107 1.00 34.16 214 SER A O 1
ATOM 1758 N N . MET A 1 215 ? 29.726 35.454 11.438 1.00 45.56 215 MET A N 1
ATOM 1759 C CA . MET A 1 215 ? 30.164 34.945 10.131 1.00 45.56 215 MET A CA 1
ATOM 1760 C C . MET A 1 215 ? 31.621 34.471 10.226 1.00 45.56 215 MET A C 1
ATOM 1762 O O . MET A 1 215 ? 32.457 35.238 10.697 1.00 45.56 215 MET A O 1
ATOM 1766 N N . ASP A 1 216 ? 31.915 33.306 9.655 1.00 34.41 216 ASP A N 1
ATOM 1767 C CA . ASP A 1 216 ? 33.212 32.861 9.115 1.00 34.41 216 ASP A CA 1
ATOM 1768 C C . ASP A 1 216 ? 32.896 31.632 8.239 1.00 34.41 216 ASP A C 1
ATOM 1770 O O . ASP A 1 216 ? 32.168 30.738 8.654 1.00 34.41 216 ASP A O 1
ATOM 1774 N N . GLU A 1 217 ? 33.067 31.601 6.918 1.00 44.66 217 GLU A N 1
ATOM 1775 C CA . GLU A 1 217 ? 34.211 31.792 6.015 1.00 44.66 217 GLU A CA 1
ATOM 1776 C C . GLU A 1 217 ? 35.393 30.821 6.212 1.00 44.66 217 GLU A C 1
ATOM 1778 O O . GLU A 1 217 ? 36.237 30.997 7.082 1.00 44.66 217 GLU A O 1
ATOM 1783 N N . SER A 1 218 ? 35.469 29.888 5.250 1.00 37.34 218 SER A N 1
ATOM 1784 C CA . SER A 1 218 ? 36.653 29.187 4.722 1.00 37.34 218 SER A CA 1
ATOM 1785 C C . SER A 1 218 ? 37.054 27.807 5.283 1.00 37.34 218 SER A C 1
ATOM 1787 O O . SER A 1 218 ? 37.624 27.682 6.359 1.00 37.34 218 SER A O 1
ATOM 1789 N N . SER A 1 219 ? 36.884 26.770 4.438 1.00 40.69 219 SER A N 1
ATOM 1790 C CA . SER A 1 219 ? 37.790 25.605 4.269 1.00 40.69 219 SER A CA 1
ATOM 1791 C C . SER A 1 219 ? 37.330 24.784 3.042 1.00 40.69 219 SER A C 1
ATOM 1793 O O . SER A 1 219 ? 36.272 24.165 3.074 1.00 40.69 219 SER A O 1
ATOM 1795 N N . LEU A 1 220 ? 37.835 25.025 1.829 1.00 36.09 220 LEU A N 1
ATOM 1796 C CA . LEU A 1 220 ? 39.089 24.555 1.215 1.00 36.09 220 LEU A CA 1
ATOM 1797 C C . LEU A 1 220 ? 39.152 23.032 0.929 1.00 36.09 220 LEU A C 1
ATOM 1799 O O . LEU A 1 220 ? 39.285 22.209 1.823 1.00 36.09 220 LEU A O 1
ATOM 1803 N N . GLU A 1 221 ? 39.139 22.755 -0.381 1.00 39.16 221 GLU A N 1
ATOM 1804 C CA . GLU A 1 221 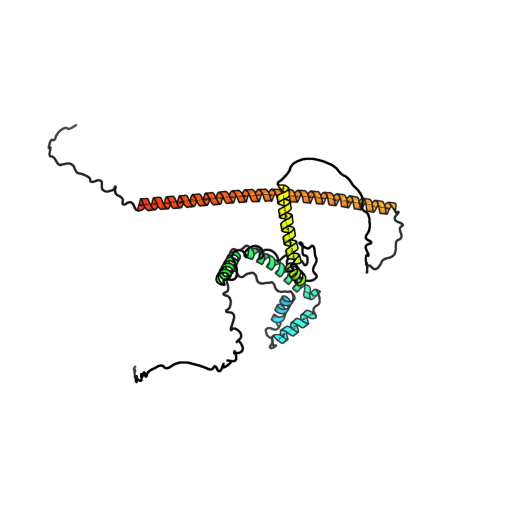? 39.760 21.648 -1.130 1.00 39.16 221 GLU A CA 1
ATOM 1805 C C . GLU A 1 221 ? 39.251 20.199 -1.002 1.00 39.16 221 GLU A C 1
ATOM 1807 O O . GLU A 1 221 ? 39.528 19.462 -0.066 1.00 39.16 221 GLU A O 1
ATOM 1812 N N . GLY A 1 222 ? 38.701 19.731 -2.131 1.00 37.88 222 GLY A N 1
ATOM 1813 C CA . GLY A 1 222 ? 39.514 18.908 -3.029 1.00 37.88 222 GLY A CA 1
ATOM 1814 C C . GLY A 1 222 ? 39.161 17.429 -3.066 1.00 37.88 222 GLY A C 1
ATOM 1815 O O . GLY A 1 222 ? 39.735 16.653 -2.320 1.00 37.88 222 GLY A O 1
ATOM 1816 N N . LEU A 1 223 ? 38.334 17.013 -4.034 1.00 36.53 223 LEU A N 1
ATOM 1817 C CA . LEU A 1 223 ? 38.336 15.633 -4.528 1.00 36.53 223 LEU A CA 1
ATOM 1818 C C . LEU A 1 223 ? 38.094 15.596 -6.044 1.00 36.53 223 LEU A C 1
ATOM 1820 O O . LEU A 1 223 ? 37.009 15.898 -6.540 1.00 36.53 223 LEU A O 1
ATOM 1824 N N . SER A 1 224 ? 39.145 15.205 -6.769 1.00 37.06 224 SER A N 1
ATOM 1825 C CA . SER A 1 224 ? 39.119 14.807 -8.175 1.00 37.06 224 SER A CA 1
ATOM 1826 C C . SER A 1 224 ? 38.194 13.608 -8.374 1.00 37.06 224 SER A C 1
ATOM 1828 O O . SER A 1 224 ? 38.443 12.528 -7.839 1.00 37.06 224 SER A O 1
ATOM 1830 N N . PHE A 1 225 ? 37.153 13.784 -9.185 1.00 29.20 225 PHE A N 1
ATOM 1831 C CA . PHE A 1 225 ? 36.279 12.699 -9.615 1.00 29.20 225 PHE A CA 1
ATOM 1832 C C . PHE A 1 225 ? 36.889 11.992 -10.832 1.00 29.20 225 PHE A C 1
ATOM 1834 O O . PHE A 1 225 ? 36.992 12.555 -11.923 1.00 29.20 225 PHE A O 1
ATOM 1841 N N . THR A 1 226 ? 37.306 10.744 -10.643 1.00 41.44 226 THR A N 1
ATOM 1842 C CA . THR A 1 226 ? 37.672 9.814 -11.712 1.00 41.44 226 THR A CA 1
ATOM 1843 C C . THR A 1 226 ? 36.402 9.304 -12.395 1.00 41.44 226 THR A C 1
ATOM 1845 O O . THR A 1 226 ? 35.805 8.310 -11.989 1.00 41.44 226 THR A O 1
ATOM 1848 N N . ALA A 1 227 ? 35.970 9.981 -13.461 1.00 37.03 227 ALA A N 1
ATOM 1849 C CA . ALA A 1 227 ? 34.900 9.483 -14.321 1.00 37.03 227 ALA A CA 1
ATOM 1850 C C . ALA A 1 227 ? 35.458 8.477 -15.341 1.00 37.03 227 ALA A C 1
ATOM 1852 O O . ALA A 1 227 ? 35.931 8.848 -16.414 1.00 37.03 227 ALA A O 1
ATOM 1853 N N . ASN A 1 228 ? 35.348 7.187 -15.018 1.00 40.16 228 ASN A N 1
ATOM 1854 C CA . ASN A 1 228 ? 35.272 6.134 -16.028 1.00 40.16 228 ASN A CA 1
ATOM 1855 C C . ASN A 1 228 ? 34.029 6.389 -16.896 1.00 40.16 228 ASN A C 1
ATOM 1857 O O . ASN A 1 228 ? 32.907 6.153 -16.457 1.00 40.16 228 ASN A O 1
ATOM 1861 N N . THR A 1 229 ? 34.225 6.856 -18.127 1.00 37.50 229 THR A N 1
ATOM 1862 C CA . THR A 1 229 ? 33.195 6.866 -19.173 1.00 37.50 229 THR A CA 1
ATOM 1863 C C . THR A 1 229 ? 33.679 5.992 -20.321 1.00 37.50 229 THR A C 1
ATOM 1865 O O . THR A 1 229 ? 34.418 6.419 -21.201 1.00 37.50 229 THR A O 1
ATOM 1868 N N . ALA A 1 230 ? 33.291 4.719 -20.270 1.00 40.44 230 ALA A N 1
ATOM 1869 C CA . ALA A 1 230 ? 33.314 3.849 -21.433 1.00 40.44 230 ALA A CA 1
ATOM 1870 C C . ALA A 1 230 ? 31.993 4.024 -22.199 1.00 40.44 230 ALA A C 1
ATOM 1872 O O . ALA A 1 230 ? 30.923 3.990 -21.594 1.00 40.44 230 ALA A O 1
ATOM 1873 N N . ASN A 1 231 ? 32.118 4.147 -23.522 1.00 43.47 231 ASN A N 1
ATOM 1874 C CA . ASN A 1 231 ? 31.084 4.047 -24.557 1.00 43.47 231 ASN A CA 1
ATOM 1875 C C . ASN A 1 231 ? 30.050 5.174 -24.673 1.00 43.47 231 ASN A C 1
ATOM 1877 O O . ASN A 1 231 ? 28.929 5.034 -24.196 1.00 43.47 231 ASN A O 1
ATOM 1881 N N . ILE A 1 232 ? 30.376 6.184 -25.490 1.00 40.81 232 ILE A N 1
ATOM 1882 C CA . ILE A 1 232 ? 29.469 6.655 -26.552 1.00 40.81 232 ILE A CA 1
ATOM 1883 C C . ILE A 1 232 ? 30.309 6.853 -27.823 1.00 40.81 232 ILE A C 1
ATOM 1885 O O . ILE A 1 232 ? 31.208 7.691 -27.865 1.00 40.81 232 ILE A O 1
ATOM 1889 N N . GLU A 1 233 ? 30.045 6.020 -28.828 1.00 41.53 233 GLU A N 1
ATOM 1890 C CA . GLU A 1 233 ? 30.594 6.114 -30.180 1.00 41.53 233 GLU A CA 1
ATOM 1891 C C . GLU A 1 233 ? 29.904 7.223 -30.994 1.00 41.53 233 GLU A C 1
ATOM 1893 O O . GLU A 1 233 ? 28.713 7.470 -30.833 1.00 41.53 233 GLU A O 1
ATOM 1898 N N . SER A 1 234 ? 30.680 7.779 -31.931 1.00 48.03 234 SER A N 1
ATOM 1899 C CA . SER A 1 234 ? 30.264 8.352 -33.222 1.00 48.03 234 SER A CA 1
ATOM 1900 C C . SER A 1 234 ? 29.403 9.623 -33.224 1.00 48.03 234 SER A C 1
ATOM 1902 O O . SER A 1 234 ? 28.188 9.583 -33.093 1.00 48.03 234 SER A O 1
ATOM 1904 N N . ASP A 1 235 ? 30.041 10.771 -33.475 1.00 34.16 235 ASP A N 1
ATOM 1905 C CA . ASP A 1 235 ? 29.993 11.386 -34.814 1.00 34.16 235 ASP A CA 1
ATOM 1906 C C . ASP A 1 235 ? 30.804 12.690 -34.846 1.00 34.16 235 ASP A C 1
ATOM 1908 O O . ASP A 1 235 ? 30.549 13.664 -34.137 1.00 34.16 235 ASP A O 1
ATOM 1912 N N . CYS A 1 236 ? 31.827 12.702 -35.693 1.00 40.62 236 CYS A N 1
ATOM 1913 C CA . CYS A 1 236 ? 32.674 13.848 -35.965 1.00 40.62 236 CYS A CA 1
ATOM 1914 C C . CYS A 1 236 ? 32.219 14.536 -37.256 1.00 40.62 236 CYS A C 1
ATOM 1916 O O . CYS A 1 236 ? 32.380 13.974 -38.333 1.00 40.62 236 CYS A O 1
ATOM 1918 N N . SER A 1 237 ? 31.688 15.762 -37.160 1.00 48.12 237 SER A N 1
ATOM 1919 C CA . SER A 1 237 ? 31.919 16.880 -38.103 1.00 48.12 237 SER A CA 1
ATOM 1920 C C . SER A 1 237 ? 30.911 18.016 -37.888 1.00 48.12 237 SER A C 1
ATOM 1922 O O . SER A 1 237 ? 29.772 17.935 -38.321 1.00 48.12 237 SER A O 1
ATOM 1924 N N . ASN A 1 238 ? 31.348 19.083 -37.207 1.00 42.56 238 ASN A N 1
ATOM 1925 C CA . ASN A 1 238 ? 31.052 20.490 -37.522 1.00 42.56 238 ASN A CA 1
ATOM 1926 C C . ASN A 1 238 ? 31.712 21.379 -36.460 1.00 42.56 238 ASN A C 1
ATOM 1928 O O . ASN A 1 238 ? 31.141 21.689 -35.418 1.00 42.56 238 ASN A O 1
ATOM 1932 N N . SER A 1 239 ? 32.961 21.768 -36.724 1.00 51.31 239 SER A N 1
ATOM 1933 C CA . SER A 1 239 ? 33.653 22.796 -35.949 1.00 51.31 239 SER A CA 1
ATOM 1934 C C . SER A 1 239 ? 33.088 24.163 -36.329 1.00 51.31 239 SER A C 1
ATOM 1936 O O . SER A 1 239 ? 33.555 24.816 -37.260 1.00 51.31 239 SER A O 1
ATOM 1938 N N . THR A 1 240 ? 32.054 24.596 -35.616 1.00 55.69 240 THR A N 1
ATOM 1939 C CA . THR A 1 240 ? 31.785 26.022 -35.444 1.00 55.69 240 THR A CA 1
ATOM 1940 C C . THR A 1 240 ? 32.366 26.404 -34.096 1.00 55.69 240 THR A C 1
ATOM 1942 O O . THR A 1 240 ? 31.903 25.903 -33.072 1.00 55.69 240 THR A O 1
ATOM 1945 N N . ASN A 1 241 ? 33.396 27.251 -34.092 1.00 59.84 241 ASN A N 1
ATOM 1946 C CA . ASN A 1 241 ? 33.947 27.845 -32.877 1.00 59.84 241 ASN A CA 1
ATOM 1947 C C . ASN A 1 241 ? 32.843 28.648 -32.173 1.00 59.84 241 ASN A C 1
ATOM 1949 O O . ASN A 1 241 ? 32.661 29.833 -32.444 1.00 59.84 241 ASN A O 1
ATOM 1953 N N . VAL A 1 242 ? 32.083 27.990 -31.297 1.00 62.97 242 VAL A N 1
ATOM 1954 C CA . VAL A 1 242 ? 31.184 28.655 -30.358 1.00 62.97 242 VAL A CA 1
ATOM 1955 C C . VAL A 1 242 ? 32.080 29.529 -29.495 1.00 62.97 242 VAL A C 1
ATOM 1957 O O . VAL A 1 242 ? 32.963 29.027 -28.798 1.00 62.97 242 VAL A O 1
ATOM 1960 N N . SER A 1 243 ? 31.902 30.845 -29.603 1.00 83.31 243 SER A N 1
ATOM 1961 C CA . SER A 1 243 ? 32.680 31.798 -28.819 1.00 83.31 243 SER A CA 1
ATOM 1962 C C . SER A 1 243 ? 32.516 31.460 -27.339 1.00 83.31 243 SER A C 1
ATOM 1964 O O . SER A 1 243 ? 31.407 31.170 -26.890 1.00 83.31 243 SER A O 1
ATOM 1966 N N . ILE A 1 244 ? 33.604 31.508 -26.567 1.00 82.81 244 ILE A N 1
ATOM 1967 C CA . ILE A 1 244 ? 33.590 31.247 -25.117 1.00 82.81 244 ILE A CA 1
ATOM 1968 C C . ILE A 1 244 ? 32.477 32.058 -24.435 1.00 82.81 244 ILE A C 1
ATOM 1970 O O . ILE A 1 244 ? 31.784 31.549 -23.558 1.00 82.81 244 ILE A O 1
ATOM 1974 N N . TYR A 1 245 ? 32.236 33.280 -24.913 1.00 86.44 245 TYR A N 1
ATOM 1975 C CA . TYR A 1 245 ? 31.141 34.130 -24.460 1.00 86.44 245 TYR A CA 1
ATOM 1976 C C . TYR A 1 245 ? 29.755 33.493 -24.657 1.00 86.44 245 TYR A C 1
ATOM 1978 O O . TYR A 1 245 ? 28.945 33.495 -23.738 1.00 86.44 245 TYR A O 1
ATOM 1986 N N . GLU A 1 246 ? 29.488 32.883 -25.815 1.00 89.00 246 GLU A N 1
ATOM 1987 C CA . GLU A 1 246 ? 28.218 32.209 -26.106 1.00 89.00 246 GLU A CA 1
ATOM 1988 C C . GLU A 1 246 ? 28.020 30.968 -25.222 1.00 89.00 246 GLU A C 1
ATOM 1990 O O . GLU A 1 246 ? 26.920 30.730 -24.717 1.00 89.00 246 GLU A O 1
ATOM 1995 N N . ALA A 1 247 ? 29.086 30.199 -24.983 1.00 89.81 247 ALA A N 1
ATOM 1996 C CA . ALA A 1 247 ? 29.050 29.067 -24.059 1.00 89.81 247 ALA A CA 1
ATOM 1997 C C . ALA A 1 247 ? 28.771 29.527 -22.616 1.00 89.81 247 ALA A C 1
ATOM 1999 O O . ALA A 1 247 ? 27.894 28.971 -21.954 1.00 89.81 247 ALA A O 1
ATOM 2000 N N . MET A 1 248 ? 29.442 30.587 -22.152 1.00 92.31 248 MET A N 1
ATOM 2001 C CA . MET A 1 248 ? 29.209 31.179 -20.830 1.00 92.31 248 MET A CA 1
ATOM 2002 C C . MET A 1 248 ? 27.780 31.719 -20.693 1.00 92.31 248 MET A C 1
ATOM 2004 O O . MET A 1 248 ? 27.119 31.426 -19.701 1.00 92.31 248 MET A O 1
ATOM 2008 N N . SER A 1 249 ? 27.251 32.431 -21.694 1.00 92.12 249 SER A N 1
ATOM 2009 C CA . SER A 1 249 ? 25.863 32.914 -21.683 1.00 92.12 249 SER A CA 1
ATOM 2010 C C . SER A 1 249 ? 24.849 31.770 -21.614 1.00 92.12 249 SER A C 1
ATOM 2012 O O . SER A 1 249 ? 23.875 31.863 -20.865 1.00 92.12 249 SER A O 1
ATOM 2014 N N . LYS A 1 250 ? 25.082 30.666 -22.341 1.00 93.00 250 LYS A N 1
ATOM 2015 C CA . LYS A 1 250 ? 24.236 29.464 -22.263 1.00 93.00 250 LYS A CA 1
ATOM 2016 C C . LYS A 1 250 ? 24.262 28.866 -20.860 1.00 93.00 250 LYS A C 1
ATOM 2018 O O . LYS A 1 250 ? 23.190 28.627 -20.305 1.00 93.00 250 LYS A O 1
ATOM 2023 N N . VAL A 1 251 ? 25.442 28.696 -20.262 1.00 95.44 251 VAL A N 1
ATOM 2024 C CA . VAL A 1 251 ? 25.582 28.184 -18.887 1.00 95.44 251 VAL A CA 1
ATOM 2025 C C . VAL A 1 251 ? 24.850 29.082 -17.892 1.00 95.44 251 VAL A C 1
ATOM 2027 O O . VAL A 1 251 ? 24.018 28.582 -17.141 1.00 95.44 251 VAL A O 1
ATOM 2030 N N . THR A 1 252 ? 25.055 30.400 -17.936 1.00 95.38 252 THR A N 1
ATOM 2031 C CA . THR A 1 252 ? 24.353 31.345 -17.051 1.00 95.38 252 THR A CA 1
ATOM 2032 C C . THR A 1 252 ? 22.836 31.256 -17.215 1.00 95.38 252 THR A C 1
ATOM 2034 O O . THR A 1 252 ? 22.114 31.221 -16.222 1.00 95.38 252 THR A O 1
ATOM 2037 N N . SER A 1 253 ? 22.335 31.147 -18.450 1.00 95.50 253 SER A N 1
ATOM 2038 C CA . SER A 1 253 ? 20.894 31.009 -18.700 1.00 95.50 253 SER A CA 1
ATOM 2039 C C . SER A 1 253 ? 20.315 29.700 -18.150 1.00 95.50 253 SER A C 1
ATOM 2041 O O . SER A 1 253 ? 19.194 29.683 -17.643 1.00 95.50 253 SER A O 1
ATOM 2043 N N . LEU A 1 254 ? 21.075 28.602 -18.218 1.00 96.50 254 LEU A N 1
ATOM 2044 C CA . LEU A 1 254 ? 20.672 27.306 -17.673 1.00 96.50 254 LEU A CA 1
ATOM 2045 C C . LEU A 1 254 ? 20.670 27.327 -16.145 1.00 96.50 254 LEU A C 1
ATOM 2047 O O . LEU A 1 254 ? 19.730 26.819 -15.537 1.00 96.50 254 LEU A O 1
ATOM 2051 N N . VAL A 1 255 ? 21.677 27.953 -15.532 1.00 97.44 255 VAL A N 1
ATOM 2052 C CA . VAL A 1 255 ? 21.745 28.140 -14.077 1.00 97.44 255 VAL A CA 1
ATOM 2053 C C . VAL A 1 255 ? 20.555 28.967 -13.597 1.00 97.44 255 VAL A C 1
ATOM 2055 O O . VAL A 1 255 ? 19.839 28.518 -12.710 1.00 97.44 255 VAL A O 1
ATOM 2058 N N . GLN A 1 256 ? 20.255 30.095 -14.246 1.00 97.00 256 GLN A N 1
ATOM 2059 C CA . GLN A 1 256 ? 19.094 30.921 -13.898 1.00 97.00 256 GLN A CA 1
ATOM 2060 C C . GLN A 1 256 ? 17.773 30.153 -14.009 1.00 97.00 256 GLN A C 1
ATOM 2062 O O . GLN A 1 256 ? 16.944 30.229 -13.104 1.00 97.00 256 GLN A O 1
ATOM 2067 N N . LYS A 1 257 ? 17.578 29.373 -15.083 1.00 96.69 257 LYS A N 1
ATOM 2068 C CA . LYS A 1 257 ? 16.384 28.523 -15.237 1.00 96.69 257 LYS A CA 1
ATOM 2069 C C . LYS A 1 257 ? 16.270 27.510 -14.103 1.00 96.69 257 LYS A C 1
ATOM 2071 O O . LYS A 1 257 ? 15.220 27.421 -13.468 1.00 96.69 257 LYS A O 1
ATOM 2076 N N . ARG A 1 258 ? 17.361 26.807 -13.799 1.00 97.06 258 ARG A N 1
ATOM 2077 C CA . ARG A 1 258 ? 17.406 25.842 -12.698 1.00 97.06 258 ARG A CA 1
ATOM 2078 C C . ARG A 1 258 ? 17.116 26.507 -11.353 1.00 97.06 258 ARG A C 1
ATOM 2080 O O . ARG A 1 258 ? 16.365 25.962 -10.558 1.00 97.06 258 ARG A O 1
ATOM 2087 N N . GLU A 1 259 ? 17.655 27.694 -11.097 1.00 97.69 259 GLU A N 1
ATOM 2088 C CA . GLU A 1 259 ? 17.390 28.446 -9.865 1.00 97.69 259 GLU A CA 1
ATOM 2089 C C . GLU A 1 259 ? 15.932 28.898 -9.748 1.00 97.69 259 GLU A C 1
ATOM 2091 O O . GLU A 1 259 ? 15.387 28.936 -8.645 1.00 97.69 259 GLU A O 1
ATOM 2096 N N . THR A 1 260 ? 15.286 29.268 -10.858 1.00 97.00 260 THR A N 1
ATOM 2097 C CA . THR A 1 260 ? 13.848 29.583 -10.851 1.00 97.00 260 THR A CA 1
ATOM 2098 C C . THR A 1 260 ? 12.996 28.343 -10.612 1.00 97.00 260 THR A C 1
ATOM 2100 O O . THR A 1 260 ? 12.032 28.414 -9.856 1.00 97.00 260 THR A O 1
ATOM 2103 N N . GLU A 1 261 ? 13.381 27.207 -11.193 1.00 98.00 261 GLU A N 1
ATOM 2104 C CA . GLU A 1 261 ? 12.696 25.929 -11.009 1.00 98.00 261 GLU A CA 1
ATOM 2105 C C . GLU A 1 261 ? 12.825 25.431 -9.568 1.00 98.00 261 GLU A C 1
ATOM 2107 O O . GLU A 1 261 ? 11.818 25.110 -8.946 1.00 98.00 261 GLU A O 1
ATOM 2112 N N . ILE A 1 262 ? 14.033 25.464 -8.994 1.00 97.88 262 ILE A N 1
ATOM 2113 C CA . ILE A 1 262 ? 14.262 25.109 -7.587 1.00 97.88 262 ILE A CA 1
ATOM 2114 C C . ILE A 1 262 ? 13.386 25.974 -6.681 1.00 97.88 262 ILE A C 1
ATOM 2116 O O . ILE A 1 262 ? 12.685 25.436 -5.833 1.00 97.88 262 ILE A O 1
ATOM 2120 N N . ARG A 1 263 ? 13.354 27.297 -6.891 1.00 98.12 263 ARG A N 1
ATOM 2121 C CA . ARG A 1 263 ? 12.506 28.197 -6.094 1.00 98.12 263 ARG A CA 1
ATOM 2122 C C . ARG A 1 263 ? 11.019 27.867 -6.211 1.00 98.12 263 ARG A C 1
ATOM 2124 O O . ARG A 1 263 ? 10.327 27.866 -5.197 1.00 98.12 263 ARG A O 1
ATOM 2131 N N . ALA A 1 264 ? 10.536 27.578 -7.418 1.00 97.94 264 ALA A N 1
ATOM 2132 C CA . ALA A 1 264 ? 9.143 27.200 -7.638 1.00 97.94 264 ALA A CA 1
ATOM 2133 C C . ALA A 1 264 ? 8.796 25.881 -6.930 1.00 97.94 264 ALA A C 1
ATOM 2135 O O . ALA A 1 264 ? 7.783 25.804 -6.238 1.00 97.94 264 ALA A O 1
ATOM 2136 N N . LEU A 1 265 ? 9.667 24.874 -7.036 1.00 98.06 265 LEU A N 1
ATOM 2137 C CA . LEU A 1 265 ? 9.487 23.582 -6.374 1.00 98.06 265 LEU A CA 1
ATOM 2138 C C . LEU A 1 265 ? 9.534 23.708 -4.849 1.00 98.06 265 LEU A C 1
ATOM 2140 O O . LEU A 1 265 ? 8.716 23.099 -4.166 1.00 98.06 265 LEU A O 1
ATOM 2144 N N . THR A 1 266 ? 10.443 24.521 -4.305 1.00 97.88 266 THR A N 1
ATOM 2145 C CA . THR A 1 266 ? 10.508 24.784 -2.861 1.00 97.88 266 THR A CA 1
ATOM 2146 C C . THR A 1 266 ? 9.229 25.452 -2.356 1.00 97.88 266 THR A C 1
ATOM 2148 O O . THR A 1 266 ? 8.716 25.055 -1.313 1.00 97.88 266 THR A O 1
ATOM 2151 N N . LEU A 1 267 ? 8.679 26.420 -3.098 1.00 98.38 267 LEU A N 1
ATOM 2152 C CA . LEU A 1 267 ? 7.414 27.062 -2.736 1.00 98.38 267 LEU A CA 1
ATOM 2153 C C . LEU A 1 267 ? 6.255 26.056 -2.749 1.00 98.38 267 LEU A C 1
ATOM 2155 O O . LEU A 1 267 ? 5.513 25.961 -1.777 1.00 98.38 267 LEU A O 1
ATOM 2159 N N . GLN A 1 268 ? 6.150 25.251 -3.807 1.00 98.12 268 GLN A N 1
ATOM 2160 C CA . GLN A 1 268 ? 5.108 24.231 -3.923 1.00 98.12 268 GLN A CA 1
ATOM 2161 C C . GLN A 1 268 ? 5.215 23.170 -2.816 1.00 98.12 268 GLN A C 1
ATOM 2163 O O . GLN A 1 268 ? 4.207 22.735 -2.259 1.00 98.12 268 GLN A O 1
ATOM 2168 N N . GLN A 1 269 ? 6.436 22.765 -2.459 1.00 97.50 269 GLN A N 1
ATOM 2169 C CA . GLN A 1 269 ? 6.673 21.860 -1.338 1.00 97.50 269 GLN A CA 1
ATOM 2170 C C . GLN A 1 269 ? 6.217 22.485 -0.014 1.00 97.50 269 GLN A C 1
ATOM 2172 O O . GLN A 1 269 ? 5.592 21.809 0.802 1.00 97.50 269 GLN A O 1
ATOM 2177 N N . GLN A 1 270 ? 6.501 23.771 0.200 1.00 98.31 270 GLN A N 1
ATOM 2178 C CA . GLN A 1 270 ? 6.083 24.487 1.401 1.00 98.31 270 GLN A CA 1
ATOM 2179 C C . GLN A 1 270 ? 4.555 24.577 1.510 1.00 98.31 270 GLN A C 1
ATOM 2181 O O . GLN A 1 270 ? 4.015 24.330 2.588 1.00 98.31 270 GLN A O 1
ATOM 2186 N N . GLU A 1 271 ? 3.857 24.880 0.414 1.00 98.19 271 GLU A N 1
ATOM 2187 C CA . GLU A 1 271 ? 2.389 24.901 0.362 1.00 98.19 271 GLU A CA 1
ATOM 2188 C C . GLU A 1 271 ? 1.800 23.523 0.690 1.00 98.19 271 GLU A C 1
ATOM 2190 O O . GLU A 1 271 ? 0.948 23.413 1.572 1.00 98.19 271 GLU A O 1
ATOM 2195 N N . ALA A 1 272 ? 2.328 22.452 0.090 1.00 96.88 272 ALA A N 1
ATOM 2196 C CA . ALA A 1 272 ? 1.879 21.088 0.371 1.00 96.88 272 ALA A CA 1
ATOM 2197 C C . ALA A 1 272 ? 2.065 20.696 1.851 1.00 96.88 272 ALA A C 1
ATOM 2199 O O . ALA A 1 272 ? 1.186 20.074 2.451 1.00 96.88 272 ALA A O 1
ATOM 2200 N N . ILE A 1 273 ? 3.183 21.091 2.473 1.00 97.44 273 ILE A N 1
ATOM 2201 C CA . ILE A 1 273 ? 3.432 20.858 3.906 1.00 97.44 273 ILE A CA 1
ATOM 2202 C C . ILE A 1 273 ? 2.426 21.630 4.771 1.00 97.44 273 ILE A C 1
ATOM 2204 O O . ILE A 1 273 ? 1.933 21.103 5.775 1.00 97.44 273 ILE A O 1
ATOM 2208 N N . GLN A 1 274 ? 2.095 22.870 4.405 1.00 98.00 274 GLN A N 1
ATOM 2209 C CA . GLN A 1 274 ? 1.102 23.668 5.127 1.00 98.00 274 GLN A CA 1
ATOM 2210 C C . GLN A 1 274 ? -0.294 23.045 5.037 1.00 98.00 274 GLN A C 1
ATOM 2212 O O . GLN A 1 274 ? -0.968 22.918 6.064 1.00 98.00 274 GLN A O 1
ATOM 2217 N N . GLU A 1 275 ? -0.702 22.599 3.849 1.00 98.06 275 GLU A N 1
ATOM 2218 C CA . GLU A 1 275 ? -1.969 21.893 3.641 1.00 98.06 275 GLU A CA 1
ATOM 2219 C C . GLU A 1 275 ? -2.035 20.602 4.460 1.00 98.06 275 GLU A C 1
ATOM 2221 O O . GLU A 1 275 ? -3.000 20.377 5.195 1.00 98.06 275 GLU A O 1
ATOM 2226 N N . GLN A 1 276 ? -0.979 19.785 4.418 1.00 97.00 276 GLN A N 1
ATOM 2227 C CA . GLN A 1 276 ? -0.889 18.559 5.208 1.00 97.00 276 GLN A CA 1
ATOM 2228 C C . GLN A 1 276 ? -0.997 18.849 6.711 1.00 97.00 276 GLN A C 1
ATOM 2230 O O . GLN A 1 276 ? -1.736 18.173 7.429 1.00 97.00 276 GLN A O 1
ATOM 2235 N N . THR A 1 277 ? -0.306 19.885 7.188 1.00 97.56 277 THR A N 1
ATOM 2236 C CA . THR A 1 277 ? -0.350 20.303 8.595 1.00 97.56 277 THR A CA 1
ATOM 2237 C C . THR A 1 277 ? -1.756 20.756 8.997 1.00 97.56 277 THR A C 1
ATOM 2239 O O . THR A 1 277 ? -2.226 20.433 10.090 1.00 97.56 277 THR A O 1
ATOM 2242 N N . ALA A 1 278 ? -2.460 21.482 8.125 1.00 97.75 278 ALA A N 1
ATOM 2243 C CA . ALA A 1 278 ? -3.834 21.911 8.366 1.00 97.75 278 ALA A CA 1
ATOM 2244 C C . ALA A 1 278 ? -4.801 20.718 8.438 1.00 97.75 278 ALA A C 1
ATOM 2246 O O . ALA A 1 278 ? -5.609 20.644 9.368 1.00 97.75 278 ALA A O 1
ATOM 2247 N N . LEU A 1 279 ? -4.676 19.756 7.520 1.00 98.12 279 LEU A N 1
ATOM 2248 C CA . LEU A 1 279 ? -5.468 18.523 7.527 1.00 98.12 279 LEU A CA 1
ATOM 2249 C C . LEU A 1 279 ? -5.216 17.695 8.788 1.00 98.12 279 LEU A C 1
ATOM 2251 O O . LEU A 1 279 ? -6.165 17.222 9.412 1.00 98.12 279 LEU A O 1
ATOM 2255 N N . TYR A 1 280 ? -3.960 17.572 9.217 1.00 96.88 280 TYR A N 1
ATOM 2256 C CA . TYR A 1 280 ? -3.617 16.848 10.440 1.00 96.88 280 TYR A CA 1
ATOM 2257 C C . TYR A 1 280 ? -4.248 17.487 11.686 1.00 96.88 280 TYR A C 1
ATOM 2259 O O . TYR A 1 280 ? -4.783 16.791 12.549 1.00 96.88 280 TYR A O 1
ATOM 2267 N N . ARG A 1 281 ? -4.276 18.825 11.763 1.00 98.12 281 ARG A N 1
ATOM 2268 C CA . ARG A 1 281 ? -4.978 19.536 12.846 1.00 98.12 281 ARG A CA 1
ATOM 2269 C C . ARG A 1 281 ? -6.479 19.251 12.839 1.00 98.12 281 ARG A C 1
ATOM 2271 O O . ARG A 1 281 ? -7.037 18.988 13.900 1.00 98.12 281 ARG A O 1
ATOM 2278 N N . GLN A 1 282 ? -7.121 19.274 11.670 1.00 98.19 282 GLN A N 1
ATOM 2279 C CA . GLN A 1 282 ? -8.548 18.953 11.550 1.00 98.19 282 GLN A CA 1
ATOM 2280 C C . GLN A 1 282 ? -8.839 17.507 11.961 1.00 98.19 282 GLN A C 1
ATOM 2282 O O . GLN A 1 282 ? -9.788 17.257 12.701 1.00 98.19 282 GLN A O 1
ATOM 2287 N N . PHE A 1 283 ? -7.997 16.564 11.538 1.00 98.06 283 PHE A N 1
ATOM 2288 C CA . PHE A 1 283 ? -8.109 15.163 11.929 1.00 98.06 283 PHE A CA 1
ATOM 2289 C C . PHE A 1 283 ? -8.050 14.994 13.453 1.00 98.06 283 PHE A C 1
ATOM 2291 O O . PHE A 1 283 ? -8.922 14.348 14.032 1.00 98.06 283 PHE A O 1
ATOM 2298 N N . ASN A 1 284 ? -7.089 15.639 14.118 1.00 97.44 284 ASN A N 1
ATOM 2299 C CA . ASN A 1 284 ? -6.966 15.568 15.576 1.00 97.44 284 ASN A CA 1
ATOM 2300 C C . ASN A 1 284 ? -8.182 16.164 16.297 1.00 97.44 284 ASN A C 1
ATOM 2302 O O . ASN A 1 284 ? -8.666 15.569 17.257 1.00 97.44 284 ASN A O 1
ATOM 2306 N N . GLN A 1 285 ? -8.721 17.287 15.809 1.00 98.06 285 GLN A N 1
ATOM 2307 C CA . GLN A 1 285 ? -9.945 17.887 16.358 1.00 98.06 285 GLN A CA 1
ATOM 2308 C C . GLN A 1 285 ? -11.154 16.954 16.225 1.00 98.06 285 GLN A C 1
ATOM 2310 O O . GLN A 1 285 ? -11.953 16.825 17.155 1.00 98.06 285 GLN A O 1
ATOM 2315 N N . LEU A 1 286 ? -11.298 16.289 15.075 1.00 98.06 286 LEU A N 1
ATOM 2316 C CA . LEU A 1 286 ? -12.368 15.317 14.857 1.00 98.06 286 LEU A CA 1
ATOM 2317 C C . LEU A 1 286 ? -12.213 14.098 15.765 1.00 98.06 286 LEU A C 1
ATOM 2319 O O . LEU A 1 286 ? -13.198 13.667 16.358 1.00 98.06 286 LEU A O 1
ATOM 2323 N N . ASN A 1 287 ? -10.993 13.590 15.927 1.00 97.88 287 ASN A N 1
ATOM 2324 C CA . ASN A 1 287 ? -10.705 12.448 16.790 1.00 97.88 287 ASN A CA 1
ATOM 2325 C C . ASN A 1 287 ? -10.970 12.765 18.275 1.00 97.88 287 ASN A C 1
ATOM 2327 O O . ASN A 1 287 ? -11.554 11.963 19.004 1.00 97.88 287 ASN A O 1
ATOM 2331 N N . GLU A 1 288 ? -10.615 13.970 18.731 1.00 98.12 288 GLU A N 1
ATOM 2332 C CA . GLU A 1 288 ? -10.950 14.434 20.081 1.00 98.12 288 GLU A CA 1
ATOM 2333 C C . GLU A 1 288 ? -12.470 14.521 20.276 1.00 98.12 288 GLU A C 1
ATOM 2335 O O . GLU A 1 288 ? -13.007 14.010 21.263 1.00 98.12 288 GLU A O 1
ATOM 2340 N N . ARG A 1 289 ? -13.189 15.098 19.305 1.00 98.19 289 ARG A N 1
ATOM 2341 C CA . ARG A 1 289 ? -14.654 15.175 19.339 1.00 98.19 289 ARG A CA 1
ATOM 2342 C C . ARG A 1 289 ? -15.296 13.789 19.335 1.00 98.19 289 ARG A C 1
ATOM 2344 O O . ARG A 1 289 ? -16.263 13.574 20.062 1.00 98.19 289 ARG A O 1
ATOM 2351 N N . GLU A 1 290 ? -14.763 12.850 18.560 1.00 97.75 290 GLU A N 1
ATOM 2352 C CA . GLU A 1 290 ? -15.207 11.458 18.563 1.00 97.75 290 GLU A CA 1
ATOM 2353 C C . GLU A 1 290 ? -15.018 10.821 19.946 1.00 97.75 290 GLU A C 1
ATOM 2355 O O . GLU A 1 290 ? -15.959 10.234 20.480 1.00 97.75 290 GLU A O 1
ATOM 2360 N N . SER A 1 291 ? -13.854 11.004 20.575 1.00 98.06 291 SER A N 1
ATOM 2361 C CA . SER A 1 291 ? -13.573 10.511 21.932 1.00 98.06 291 SER A CA 1
ATOM 2362 C C . SER A 1 291 ? -14.558 11.063 22.969 1.00 98.06 291 SER A C 1
ATOM 2364 O O . SER A 1 291 ? -15.065 10.319 23.815 1.00 98.06 291 SER A O 1
ATOM 2366 N N . VAL A 1 292 ? -14.888 12.356 22.890 1.00 98.31 292 VAL A N 1
ATOM 2367 C CA . VAL A 1 292 ? -15.899 12.980 23.759 1.00 98.31 292 VAL A CA 1
ATOM 2368 C C . VAL A 1 292 ? -17.273 12.351 23.533 1.00 98.31 292 VAL A C 1
ATOM 2370 O O . VAL A 1 292 ? -17.909 11.920 24.495 1.00 98.31 292 VAL A O 1
ATOM 2373 N N . LEU A 1 293 ? -17.708 12.220 22.278 1.00 97.94 293 LEU A N 1
ATOM 2374 C CA . LEU A 1 293 ? -19.004 11.623 21.942 1.00 97.94 293 LEU A CA 1
ATOM 2375 C C . LEU A 1 293 ? -19.101 10.157 22.386 1.00 97.94 293 LEU A C 1
ATOM 2377 O O . LEU A 1 293 ? -20.145 9.731 22.875 1.00 97.94 293 LEU A O 1
ATOM 2381 N N . GLN A 1 294 ? -18.018 9.385 22.278 1.00 98.06 294 GLN A N 1
ATOM 2382 C CA . GLN A 1 294 ? -17.968 8.008 22.775 1.00 98.06 2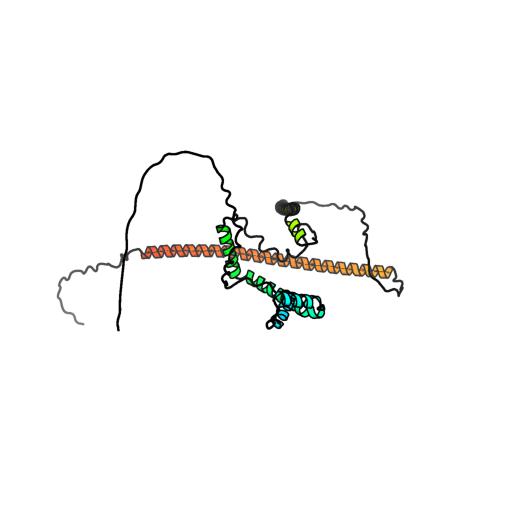94 GLN A CA 1
ATOM 2383 C C . GLN A 1 294 ? -18.157 7.947 24.299 1.00 98.06 294 GLN A C 1
ATOM 2385 O O . GLN A 1 294 ? -18.908 7.099 24.790 1.00 98.06 294 GLN A O 1
ATOM 2390 N N . LYS A 1 295 ? -17.533 8.864 25.053 1.00 98.19 295 LYS A N 1
ATOM 2391 C CA . LYS A 1 295 ? -17.721 8.971 26.511 1.00 98.19 295 LYS A CA 1
ATOM 2392 C C . LYS A 1 295 ? -19.150 9.370 26.870 1.00 98.19 295 LYS A C 1
ATOM 2394 O O . LYS A 1 295 ? -19.744 8.757 27.755 1.00 98.19 295 LYS A O 1
ATOM 2399 N N . GLU A 1 296 ? -19.722 10.356 26.184 1.00 98.25 296 GLU A N 1
ATOM 2400 C CA . GLU A 1 296 ? -21.113 10.774 26.397 1.00 98.25 296 GLU A CA 1
ATOM 2401 C C . GLU A 1 296 ? -22.095 9.634 26.108 1.00 98.25 296 GLU A C 1
ATOM 2403 O O . GLU A 1 296 ? -23.022 9.393 26.882 1.00 98.25 296 GLU A O 1
ATOM 2408 N N . LEU A 1 297 ? -21.867 8.882 25.031 1.00 97.50 297 LEU A N 1
ATOM 2409 C CA . LEU A 1 297 ? -22.684 7.730 24.672 1.00 97.50 297 LEU A CA 1
ATOM 2410 C C . LEU A 1 297 ? -22.585 6.614 25.722 1.00 97.50 297 LEU A C 1
ATOM 2412 O O . LEU A 1 297 ? -23.604 6.017 26.071 1.00 97.50 297 LEU A O 1
ATOM 2416 N N . ALA A 1 298 ? -21.394 6.360 26.270 1.00 97.69 298 ALA A N 1
ATOM 2417 C CA . ALA A 1 298 ? -21.217 5.424 27.380 1.00 97.69 298 ALA A CA 1
ATOM 2418 C C . ALA A 1 298 ? -21.993 5.872 28.631 1.00 97.69 298 ALA A C 1
ATOM 2420 O O . ALA A 1 298 ? -22.754 5.087 29.191 1.00 97.69 298 ALA A O 1
ATOM 2421 N N . GLN A 1 299 ? -21.908 7.154 29.003 1.00 98.19 299 GLN A N 1
ATOM 2422 C CA . GLN A 1 299 ? -22.670 7.703 30.132 1.00 98.19 299 GLN A CA 1
ATOM 2423 C C . GLN A 1 299 ? -24.185 7.581 29.934 1.00 98.19 299 GLN A C 1
ATOM 2425 O O . GLN A 1 299 ? -24.916 7.298 30.882 1.00 98.19 299 GLN A O 1
ATOM 2430 N N . LYS A 1 300 ? -24.681 7.804 28.712 1.00 97.19 300 LYS A N 1
ATOM 2431 C CA . LYS A 1 300 ? -26.105 7.630 28.394 1.00 97.19 300 LYS A CA 1
ATOM 2432 C C . LYS A 1 300 ? -26.534 6.170 28.529 1.00 97.19 300 LYS A C 1
ATOM 2434 O O . LYS A 1 300 ? -27.585 5.930 29.111 1.00 97.19 300 LYS A O 1
ATOM 2439 N N . ARG A 1 301 ? -25.708 5.221 28.079 1.00 97.94 301 ARG A N 1
ATOM 2440 C CA . ARG A 1 301 ? -25.956 3.780 28.257 1.00 97.94 301 ARG A CA 1
ATOM 2441 C C . ARG A 1 301 ? -25.976 3.352 29.718 1.00 97.94 301 ARG A C 1
ATOM 2443 O O . ARG A 1 301 ? -26.769 2.496 30.087 1.00 97.94 301 ARG A O 1
ATOM 2450 N N . ASP A 1 302 ? -25.122 3.924 30.558 1.00 97.81 302 ASP A N 1
ATOM 2451 C CA . ASP A 1 302 ? -25.123 3.578 31.981 1.00 97.81 302 ASP A CA 1
ATOM 2452 C C . ASP A 1 302 ? -26.354 4.146 32.699 1.00 97.81 302 ASP A C 1
ATOM 2454 O O . ASP A 1 302 ? -26.974 3.436 33.488 1.00 97.81 302 ASP A O 1
ATOM 2458 N N . LYS A 1 303 ? -26.789 5.363 32.343 1.00 97.31 303 LYS A N 1
ATOM 2459 C CA . LYS A 1 303 ? -28.071 5.923 32.809 1.00 97.31 303 LYS A CA 1
ATOM 2460 C C . LYS A 1 303 ? -29.273 5.109 32.336 1.00 97.31 303 LYS A C 1
ATOM 2462 O O . LYS A 1 303 ? -30.225 4.942 33.087 1.00 97.31 303 LYS A O 1
ATOM 2467 N N . GLU A 1 304 ? -29.244 4.613 31.103 1.00 97.69 304 GLU A N 1
ATOM 2468 C CA . GLU A 1 304 ? -30.282 3.724 30.573 1.00 97.69 304 GLU A CA 1
ATOM 2469 C C . GLU A 1 304 ? -30.397 2.453 31.424 1.00 97.69 304 GLU A C 1
ATOM 2471 O O . GLU A 1 304 ? -31.479 2.163 31.922 1.00 97.69 304 GLU A O 1
ATOM 2476 N N . LYS A 1 305 ? -29.280 1.771 31.710 1.00 97.31 305 LYS A N 1
ATOM 2477 C CA . LYS A 1 305 ? -29.264 0.592 32.597 1.00 97.31 305 LYS A CA 1
ATOM 2478 C C . LYS A 1 305 ? -29.742 0.904 34.016 1.00 97.31 305 LYS A C 1
ATOM 2480 O O . LYS A 1 305 ? -30.405 0.079 34.640 1.00 97.31 305 LYS A O 1
ATOM 2485 N N . GLU A 1 306 ? -29.380 2.069 34.553 1.00 97.62 306 GLU A N 1
ATOM 2486 C CA . GLU A 1 306 ? -29.847 2.514 35.869 1.00 97.62 306 GLU A CA 1
ATOM 2487 C C . GLU A 1 306 ? -31.373 2.668 35.877 1.00 97.62 306 GLU A C 1
ATOM 2489 O O . GLU A 1 306 ? -32.041 2.132 36.761 1.00 97.62 306 GLU A O 1
ATOM 2494 N N . LEU A 1 307 ? -31.936 3.319 34.856 1.00 96.56 307 LEU A N 1
ATOM 2495 C CA . LEU A 1 307 ? -33.383 3.448 34.691 1.00 96.56 307 LEU A CA 1
ATOM 2496 C C . LEU A 1 307 ? -34.060 2.089 34.492 1.00 96.56 307 LEU A C 1
ATOM 2498 O O . LEU A 1 307 ? -35.083 1.840 35.121 1.00 96.56 307 LEU A O 1
ATOM 2502 N N . GLU A 1 308 ? -33.494 1.195 33.680 1.00 95.75 308 GLU A N 1
ATOM 2503 C CA . GLU A 1 308 ? -33.998 -0.174 33.510 1.00 95.75 308 GLU A CA 1
ATOM 2504 C C . GLU A 1 308 ? -34.036 -0.930 34.844 1.00 95.75 308 GLU A C 1
ATOM 2506 O O . GLU A 1 308 ? -35.029 -1.587 35.153 1.00 95.75 308 GLU A O 1
ATOM 2511 N N . SER A 1 309 ? -32.995 -0.790 35.669 1.00 95.38 309 SER A N 1
ATOM 2512 C CA . SER A 1 309 ? -32.937 -1.372 37.014 1.00 95.38 309 SER A CA 1
ATOM 2513 C C . SER A 1 309 ? -34.026 -0.804 37.928 1.00 95.38 309 SER A C 1
ATOM 2515 O O . SER A 1 309 ? -34.724 -1.562 38.600 1.00 95.38 309 SER A O 1
ATOM 2517 N N . ILE A 1 310 ? -34.234 0.517 37.917 1.00 95.00 310 ILE A N 1
ATOM 2518 C CA . ILE A 1 310 ? -35.293 1.181 38.693 1.00 95.00 310 ILE A CA 1
ATOM 2519 C C . ILE A 1 310 ? -36.679 0.714 38.232 1.00 95.00 310 ILE A C 1
ATOM 2521 O O . ILE A 1 310 ? -37.521 0.378 39.061 1.00 95.00 310 ILE A O 1
ATOM 2525 N N . VAL A 1 311 ? -36.924 0.654 36.920 1.00 93.94 311 VAL A N 1
ATOM 2526 C CA . VAL A 1 311 ? -38.186 0.159 36.345 1.00 93.94 311 VAL A CA 1
ATOM 2527 C C . VAL A 1 311 ? -38.421 -1.295 36.744 1.00 93.94 311 VAL A C 1
ATOM 2529 O O . VAL A 1 311 ? -39.525 -1.654 37.152 1.00 93.94 311 VAL A O 1
ATOM 2532 N N . PHE A 1 312 ? -37.383 -2.126 36.684 1.00 93.31 312 PHE A N 1
ATOM 2533 C CA . PHE A 1 312 ? -37.454 -3.516 37.113 1.00 93.31 312 PHE A CA 1
ATOM 2534 C C . PHE A 1 312 ? -37.786 -3.638 38.607 1.00 93.31 312 PHE A C 1
ATOM 2536 O O . PHE A 1 312 ? -38.660 -4.423 38.968 1.00 93.31 312 PHE A O 1
ATOM 2543 N N . GLN A 1 313 ? -37.161 -2.834 39.472 1.00 91.12 313 GLN A N 1
ATOM 2544 C CA . GLN A 1 313 ? -37.481 -2.789 40.904 1.00 91.12 313 GLN A CA 1
ATOM 2545 C C . GLN A 1 313 ? -38.917 -2.320 41.164 1.00 91.12 313 GLN A C 1
ATOM 2547 O O . GLN A 1 313 ? -39.620 -2.931 41.965 1.00 91.12 313 GLN A O 1
ATOM 2552 N N . LEU A 1 314 ? -39.381 -1.281 40.462 1.00 88.81 314 LEU A N 1
ATOM 2553 C CA . LEU A 1 314 ? -40.765 -0.802 40.539 1.00 88.81 314 LEU A CA 1
ATOM 2554 C C . LEU A 1 314 ? -41.763 -1.901 40.159 1.00 88.81 314 LEU A C 1
ATOM 2556 O O . LEU A 1 314 ? -42.793 -2.040 40.812 1.00 88.81 314 LEU A O 1
ATOM 2560 N N . TRP A 1 315 ? -41.444 -2.711 39.148 1.00 86.12 315 TRP A N 1
ATOM 2561 C CA . TRP A 1 315 ? -42.286 -3.826 38.712 1.00 86.12 315 TRP A CA 1
ATOM 2562 C C . TRP A 1 315 ? -42.352 -4.978 39.730 1.00 86.12 315 TRP A C 1
ATOM 2564 O O . TRP A 1 315 ? -43.317 -5.739 39.736 1.00 86.12 315 TRP A O 1
ATOM 2574 N N . GLN A 1 316 ? -41.359 -5.099 40.617 1.00 80.69 316 GLN A N 1
ATOM 2575 C CA . GLN A 1 316 ? -41.353 -6.093 41.697 1.00 80.69 316 GLN A CA 1
ATOM 2576 C C . GLN A 1 316 ? -42.178 -5.687 42.920 1.00 80.69 316 GLN A C 1
ATOM 2578 O O . GLN A 1 316 ? -42.462 -6.544 43.759 1.00 80.69 316 GLN A O 1
ATOM 2583 N N . VAL A 1 317 ? -42.564 -4.415 43.052 1.00 77.62 317 VAL A N 1
ATOM 2584 C CA . VAL A 1 317 ? -43.444 -3.982 44.139 1.00 77.62 317 VAL A CA 1
ATOM 2585 C C . VAL A 1 317 ? -44.847 -4.531 43.852 1.00 77.62 317 VAL A C 1
ATOM 2587 O O . VAL A 1 317 ? -45.446 -4.156 42.841 1.00 77.62 317 VAL A O 1
ATOM 2590 N N . PRO A 1 318 ? -45.412 -5.408 44.708 1.00 66.12 318 PRO A N 1
ATOM 2591 C CA . PRO A 1 318 ? -46.787 -5.861 44.537 1.00 66.12 318 PRO A CA 1
ATOM 2592 C C . PRO A 1 318 ? -47.710 -4.643 44.507 1.00 66.12 318 PRO A C 1
ATOM 2594 O O . PRO A 1 318 ? -47.507 -3.707 45.279 1.00 66.12 318 PRO A O 1
ATOM 2597 N N . SER A 1 319 ? -48.718 -4.639 43.635 1.00 63.91 319 SER A N 1
ATOM 2598 C CA . SER A 1 319 ? -49.697 -3.554 43.508 1.00 63.91 319 SER A CA 1
ATOM 2599 C C . SER A 1 319 ? -50.527 -3.404 44.795 1.00 63.91 319 SER A C 1
ATOM 2601 O O . SER A 1 319 ? -51.678 -3.834 44.869 1.00 63.91 319 SER A O 1
ATOM 2603 N N . LEU A 1 320 ? -49.951 -2.810 45.838 1.00 53.16 320 LEU A N 1
ATOM 2604 C CA . LEU A 1 320 ? -50.539 -2.695 47.176 1.00 53.16 320 LEU A CA 1
ATOM 2605 C C . LEU A 1 320 ? -51.674 -1.659 47.258 1.00 53.16 320 LEU A C 1
ATOM 2607 O O . LEU A 1 320 ? -52.172 -1.390 48.345 1.00 53.16 320 LEU A O 1
ATOM 2611 N N . PHE A 1 321 ? -52.129 -1.109 46.128 1.00 53.81 321 PHE A N 1
ATOM 2612 C CA . PHE A 1 321 ? -53.127 -0.036 46.083 1.00 53.81 321 PHE A CA 1
ATOM 2613 C C . PHE A 1 321 ? -54.440 -0.366 45.351 1.00 53.81 321 PHE A C 1
ATOM 2615 O O . PHE A 1 321 ? -55.237 0.539 45.132 1.00 53.81 321 PHE A O 1
ATOM 2622 N N . VAL A 1 322 ? -54.737 -1.631 45.016 1.00 56.28 322 VAL A N 1
ATOM 2623 C CA . VAL A 1 322 ? -56.037 -1.978 44.379 1.00 56.28 322 VAL A CA 1
ATOM 2624 C C . VAL A 1 322 ? -57.103 -2.494 45.363 1.00 56.28 322 VAL A C 1
ATOM 2626 O O . VAL A 1 322 ? -58.255 -2.659 44.988 1.00 56.28 322 VAL A O 1
ATOM 2629 N N . MET A 1 323 ? -56.805 -2.658 46.653 1.00 50.56 323 MET A N 1
ATOM 2630 C CA . MET A 1 323 ? -57.819 -3.063 47.644 1.00 50.56 323 MET A CA 1
ATOM 2631 C C . MET A 1 323 ? -58.218 -1.887 48.545 1.00 50.56 323 MET A C 1
ATOM 2633 O O . MET A 1 323 ? -58.069 -1.947 49.765 1.00 50.56 323 MET A O 1
ATOM 2637 N N . ALA A 1 324 ? -58.735 -0.807 47.952 1.00 47.69 324 ALA A N 1
ATOM 2638 C CA . ALA A 1 324 ? -59.581 0.111 48.706 1.00 47.69 324 ALA A CA 1
ATOM 2639 C C . ALA A 1 324 ? -60.877 -0.643 49.028 1.00 47.69 324 ALA A C 1
ATOM 2641 O O . ALA A 1 324 ? -61.708 -0.886 48.154 1.00 47.69 324 ALA A O 1
ATOM 2642 N N . LYS A 1 325 ? -60.995 -1.090 50.281 1.00 49.03 325 LYS A N 1
ATOM 2643 C CA . LYS A 1 325 ? -62.239 -1.611 50.838 1.00 49.03 325 LYS A CA 1
ATOM 2644 C C . LYS A 1 325 ? -63.336 -0.573 50.600 1.00 49.03 325 LYS A C 1
ATOM 2646 O O . LYS A 1 325 ? -63.264 0.530 51.133 1.00 49.03 325 LYS A O 1
ATOM 2651 N N . PHE A 1 326 ? -64.329 -0.925 49.791 1.00 48.28 326 PHE A N 1
ATOM 2652 C CA . PHE A 1 326 ? -65.620 -0.255 49.833 1.00 48.28 326 PHE A CA 1
ATOM 2653 C C . PHE A 1 326 ? -66.290 -0.679 51.141 1.00 48.28 326 PHE A C 1
ATOM 2655 O O . PHE A 1 326 ? -66.942 -1.720 51.197 1.00 48.28 326 PHE A O 1
ATOM 2662 N N . ASP A 1 327 ? -66.079 0.095 52.203 1.00 45.97 327 ASP A N 1
ATOM 2663 C CA . ASP A 1 327 ? -66.944 0.040 53.376 1.00 45.97 327 ASP A CA 1
ATOM 2664 C C . ASP A 1 327 ? -68.304 0.619 52.957 1.00 45.97 327 ASP A C 1
ATOM 2666 O O . ASP A 1 327 ? -68.449 1.814 52.699 1.00 45.97 327 ASP A O 1
ATOM 2670 N N . THR A 1 328 ? -69.298 -0.254 52.809 1.00 46.84 328 THR A N 1
ATOM 2671 C CA . THR A 1 328 ? -70.705 0.124 52.645 1.00 46.84 328 THR A CA 1
ATOM 2672 C C . THR A 1 328 ? -71.233 0.669 53.974 1.00 46.84 328 THR A C 1
ATOM 2674 O O . THR A 1 328 ? -71.194 -0.079 54.954 1.00 46.84 328 THR A O 1
ATOM 2677 N N . PRO A 1 329 ? -71.749 1.909 54.053 1.00 47.50 329 PRO A N 1
ATOM 2678 C CA . PRO A 1 329 ? -72.452 2.355 55.243 1.00 47.50 329 PRO A CA 1
ATOM 2679 C C . PRO A 1 329 ? -73.887 1.812 55.262 1.00 47.50 329 PRO A C 1
ATOM 2681 O O . PRO A 1 329 ? -74.526 1.633 54.224 1.00 47.50 329 PRO A O 1
ATOM 2684 N N . ASP A 1 330 ? -74.335 1.549 56.486 1.00 41.56 330 ASP A N 1
ATOM 2685 C CA . ASP A 1 330 ? -75.631 1.047 56.930 1.00 41.56 330 ASP A CA 1
ATOM 2686 C C . ASP A 1 330 ? -76.848 1.418 56.073 1.00 41.56 330 ASP A C 1
ATOM 2688 O O . ASP A 1 330 ? -77.167 2.588 55.848 1.00 41.56 330 ASP A O 1
ATOM 2692 N N . GLN A 1 331 ? -77.639 0.392 55.752 1.00 43.47 331 GLN A N 1
ATOM 2693 C CA . GLN A 1 331 ? -79.073 0.546 55.544 1.00 43.47 331 GLN A CA 1
ATOM 2694 C C . GLN A 1 331 ? -79.724 0.837 56.901 1.00 43.47 331 GLN A C 1
ATOM 2696 O O . GLN A 1 331 ? -80.040 -0.078 57.659 1.00 43.47 331 GLN A O 1
ATOM 2701 N N . THR A 1 332 ? -79.956 2.114 57.200 1.00 42.12 332 THR A N 1
ATOM 2702 C CA . THR A 1 332 ? -81.014 2.505 58.135 1.00 42.12 332 THR A CA 1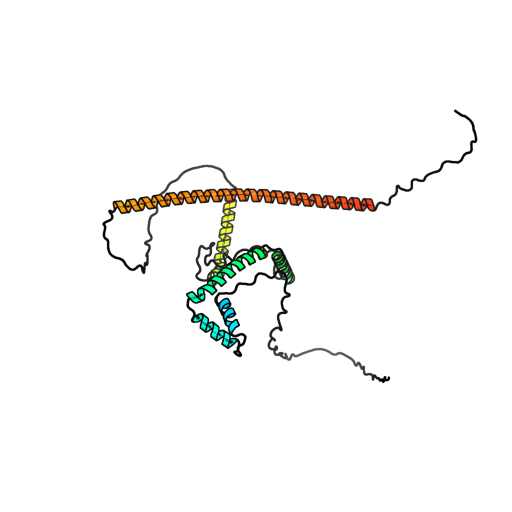
ATOM 2703 C C . THR A 1 332 ? -82.171 3.102 57.349 1.00 42.12 332 THR A C 1
ATOM 2705 O O . THR A 1 332 ? -82.036 4.019 56.546 1.00 42.12 332 THR A O 1
ATOM 2708 N N . SER A 1 333 ? -83.314 2.470 57.560 1.00 46.72 333 SER A N 1
ATOM 2709 C CA . SER A 1 333 ? -84.653 2.841 57.143 1.00 46.72 333 SER A CA 1
ATOM 2710 C C . SER A 1 333 ? -85.007 4.291 57.475 1.00 46.72 333 SER A C 1
ATOM 2712 O O . SER A 1 333 ? -85.033 4.641 58.652 1.00 46.72 333 SER A O 1
ATOM 2714 N N . THR A 1 334 ? -85.442 5.054 56.475 1.00 40.97 334 THR A N 1
ATOM 2715 C CA . THR A 1 334 ? -86.499 6.060 56.642 1.00 40.97 334 THR A CA 1
ATOM 2716 C C . THR A 1 334 ? -87.257 6.240 55.331 1.00 40.97 334 THR A C 1
ATOM 2718 O O . THR A 1 334 ? -86.796 6.840 54.366 1.00 40.97 334 THR A O 1
ATOM 2721 N N . ASP A 1 335 ? -88.444 5.654 55.351 1.00 47.19 335 ASP A N 1
ATOM 2722 C CA . ASP A 1 335 ? -89.620 5.973 54.562 1.00 47.19 335 ASP A CA 1
ATOM 2723 C C . ASP A 1 335 ? -89.993 7.457 54.752 1.00 47.19 335 ASP A C 1
ATOM 2725 O O . ASP A 1 335 ? -90.180 7.881 55.892 1.00 47.19 335 ASP A O 1
ATOM 2729 N N . PHE A 1 336 ? -90.059 8.251 53.676 1.00 38.00 336 PHE A N 1
ATOM 2730 C CA . PHE A 1 336 ? -91.088 9.288 53.522 1.00 38.00 336 PHE A CA 1
ATOM 2731 C C . PHE A 1 336 ? -91.139 9.820 52.085 1.00 38.00 336 PHE A C 1
ATOM 2733 O O . PHE A 1 336 ? -90.180 10.366 51.538 1.00 38.00 336 PHE A O 1
ATOM 2740 N N . SER A 1 337 ? -92.308 9.629 51.497 1.00 44.62 337 SER A N 1
ATOM 2741 C CA . SER A 1 337 ? -92.792 10.146 50.229 1.00 44.62 337 SER A CA 1
ATOM 2742 C C . SER A 1 337 ? -93.104 11.648 50.259 1.00 44.62 337 SER A C 1
ATOM 2744 O O . SER A 1 337 ? -93.347 12.215 51.317 1.00 44.62 337 SER A O 1
ATOM 2746 N N . GLU A 1 338 ? -93.266 12.190 49.047 1.00 43.69 338 GLU A N 1
ATOM 2747 C CA . GLU A 1 338 ? -94.024 13.395 48.650 1.00 43.69 338 GLU A CA 1
ATOM 2748 C C . GLU A 1 338 ? -93.245 14.688 48.384 1.00 43.69 338 GLU A C 1
ATOM 2750 O O . GLU A 1 338 ? -92.540 15.229 49.229 1.00 43.69 338 GLU A O 1
ATOM 2755 N N . GLY A 1 339 ? -93.471 15.228 47.179 1.00 40.28 339 GLY A N 1
ATOM 2756 C CA . GLY A 1 339 ? -93.121 16.602 46.833 1.00 40.28 339 GLY A CA 1
ATOM 2757 C C . GLY A 1 339 ? -92.886 16.845 45.346 1.00 40.28 339 GLY A C 1
ATOM 2758 O O . GLY A 1 339 ? -91.777 17.187 44.958 1.00 40.28 339 GLY A O 1
ATOM 2759 N N . PHE A 1 340 ? -93.922 16.669 44.520 1.00 43.53 340 PHE A N 1
ATOM 2760 C CA . PHE A 1 340 ? -94.016 17.262 43.179 1.00 43.53 340 PHE A CA 1
ATOM 2761 C C . PHE A 1 340 ? -93.622 18.753 43.215 1.00 43.53 340 PHE A C 1
ATOM 2763 O O . PHE A 1 340 ? -94.224 19.509 43.977 1.00 43.53 340 PHE A O 1
ATOM 2770 N N . SER A 1 341 ? -92.700 19.198 42.359 1.00 46.69 341 SER A N 1
ATOM 2771 C CA . SER A 1 341 ? -93.032 19.914 41.114 1.00 46.69 341 SER A CA 1
ATOM 2772 C C . SER A 1 341 ? -91.793 20.360 40.343 1.00 46.69 341 SER A C 1
ATOM 2774 O O . SER A 1 341 ? -90.751 20.622 40.980 1.00 46.69 341 SER A O 1
#

InterPro domains:
  IPR009071 High mobility group box domain [PF00505] (55-121)
  IPR009071 High mobility group box domain [PS50118] (55-121)
  IPR009071 High mobility group box domain [SM00398] (54-122)
  IPR036236 Zinc finger C2H2 superfamily [SSF57667] (149-190)
  IPR036910 High mobility group box domain superfamily [G3DSA:1.10.30.10] (51-143)
  IPR036910 High mobility group box domain superfamily [SSF47095] (40-137)
  IPR051965 Chromatin Regulation and Neuronal Gene Expression [PTHR46040] (34-316)

Sequence (341 aa):
MMLQVLEESDSTRGSLHILNSDGCPSPQQVVIKKKGRGGWPKGRKRKPELLNLPPKAPLTGYNLYTNEQRSFFKDSSLKFYEITKIVGNRWSSLTLEEKKPYLDRAEEEKRQYKEAVKQYRQSEAYRAYLNKKRRKRLQNNVLSESDMDATDDFDEEDNEELYCRTCDQWFHSLHNKREHLQAKKHLTSLAGDIYRELSDIESSTGQAETSTVSMDESSLEGLSFTANTANIESDCSNSTNVSIYEAMSKVTSLVQKRETEIRALTLQQQEAIQEQTALYRQFNQLNERESVLQKELAQKRDKEKELESIVFQLWQVPSLFVMAKFDTPDQTSTDFSEGFS

Foldseek 3Di:
DDDDDDDDDDDDDDDDDDDDDDDDYDDDDPPPDDDPDDDDPPDDDPDPPPPQDQDDQFDALLRVQLVVQVVVCPPPPDDPVVSVVVSVVVVVPDDPVRSVVSRVVRVVSNVVSVVSNVVSCVDPSVVVVVVVVVVVCVVVVPDDPVVDDDPPPDDPVVLVQQADPLVRDGDPDSVVVVVVCVDPVSVVSVVVVVVVVVVVVVVVPDDDDDDDDDDDDDDDDDDDDDDPDDDDDDDDDDDDPCDPVNVVVVVVVVVVVVVVVVVVVVVVVVVVVVVVVVVVVVVVVVVVVVVVVVVVVVVVVVVVVVVVVVVVVVVPPPPPPPPPDPPDDDPDDDDDDDDDD

Radius of gyration: 44.3 Å; chains: 1; bounding box: 134×109×96 Å

pLDDT: mean 70.48, std 23.9, range [27.97, 98.38]

Secondary structure (DSSP, 8-state):
----------------------------------PPPPPP----PPPP--SSPPPPPPPPHHHHHHHHHHHHTTT----HHHHHHHHHHHHHHS-HHHHHHHHHHHHHHHHHHHHHHHHHHHSHHHHHHHHHHHHHHHHTT-S-GGG-SSSSSS-SSTTT--EETTTTEE-SSHHHHHHHHHSHHHHHHHHHHHHHHHHHHHHTTS-------------------------------------HHHHHHHHHHHHHHHHHHHHHHHHHHHHHHHHHHHHHHHHHHHHHHHHHHHHHHHHHHHHHHHHHHHHHHHHHS--TTS-------------------

Organism: Dendroctonus ponderosae (NCBI:txid77166)